Protein AF-A0A7S1VD39-F1 (afdb_monomer)

Organism: NCBI:txid210454

Sequence (260 aa):
DCVFSDNRADDGGALLDEESVNMLIKGSTFEGNEAFGSSVYAWDTENVAICQSEFSGDSDPDLDGCVVYGGDGIQFTARDNTFTSESGRALYLFQYEGMDISDNEFSHLSPNDAEGGAMYLQAGSLSGSWGDNFVLLRNNIFENCDAGKSGGAIYLTKLNPGSENPGPVVSLIADNTFLNTVSGQGEGHALKTSAVFDSLVLRDNTFANDQEDVTSAYVFLDDNLMDDATYQNCGNSFVVGDDEIECTGIFKEYGEECIV

Nearest PDB structures (foldseek):
  6gvp-assembly1_A  TM=4.827E-01  e=4.732E-01  Enterobacteria phage HK620
  4yza-assembly2_B  TM=4.441E-01  e=6.013E-01  Caldicellulosiruptor bescii DSM 6725
  4yzq-assembly2_B  TM=4.434E-01  e=1.121E+00  Caldicellulosiruptor bescii DSM 6725

Secondary structure (DSSP, 8-state):
--EEES-EEEE-SSEEE-SS-EEEEES-EEES-EEETBTEEEES-SEEEEES-EEES-B-TTTT--SEEEESS-EEEEES-EEE-SSS-SEEEEEESEEEEES-EEES---TT-S-SSEEEEE--SSS--TT-EEEEES-EEES-EESSB-SSEEEEESSBTBS----SEEEEES-EEES-EETTSB-SSEEE-S--SEEEEES-EEES----TT--SEEE-GGG-TT-EEEEES------SS-----S-----S-----

pLDDT: mean 78.45, std 19.73, range [25.11, 98.69]

Solvent-accessible surface area (backbone atoms only — not comparable to full-atom values): 12040 Å² total; per-residue (Å²): 100,53,78,42,63,64,28,71,40,75,59,12,18,67,37,69,45,69,73,61,48,72,48,79,48,50,50,28,39,38,34,46,11,34,10,46,24,0,34,32,21,35,30,44,21,50,35,39,37,40,29,51,28,41,39,37,54,23,31,8,91,86,72,45,6,20,29,32,26,38,28,50,52,20,31,41,34,41,34,51,29,40,35,35,19,84,44,5,16,42,36,36,36,36,22,34,39,31,38,45,40,29,49,29,41,37,34,44,10,34,13,72,84,31,52,11,1,31,28,29,40,28,30,34,58,91,81,76,64,78,69,68,22,31,39,38,41,33,48,30,37,36,34,42,10,22,6,35,34,26,3,0,25,29,22,37,32,36,70,58,89,85,54,91,67,76,23,36,45,40,32,41,43,28,48,27,39,37,30,46,12,33,19,62,69,42,41,1,16,37,32,21,36,65,40,34,33,56,26,42,37,43,33,55,41,44,77,44,79,42,69,74,50,101,86,34,24,53,48,32,71,52,80,96,39,60,93,80,41,52,63,46,47,41,76,49,81,62,53,77,69,102,64,94,73,86,56,76,55,71,67,80,86,84,84,82,90,81,83,133

InterPro domains:
  IPR011050 Pectin lyase fold/virulence factor [SSF51126] (1-239)
  IPR012334 Pectin lyase fold [G3DSA:2.160.20.10] (1-248)
  IPR039448 Right handed beta helix domain [PF13229] (1-106)

Structure (mmCIF, N/CA/C/O backbone):
data_AF-A0A7S1VD39-F1
#
_entry.id   AF-A0A7S1VD39-F1
#
loop_
_atom_site.group_PDB
_atom_site.id
_atom_site.type_symbol
_atom_site.label_atom_id
_atom_site.label_alt_id
_atom_site.label_comp_id
_atom_site.label_asym_id
_atom_site.label_entity_id
_atom_site.label_seq_id
_atom_site.pdbx_PDB_ins_code
_atom_site.Cartn_x
_atom_site.Cartn_y
_atom_site.Cartn_z
_atom_site.occupancy
_atom_site.B_iso_or_equiv
_atom_site.auth_seq_id
_atom_site.auth_comp_id
_atom_site.auth_asym_id
_atom_site.auth_atom_id
_atom_site.pdbx_PDB_model_num
ATOM 1 N N . ASP A 1 1 ? -0.850 -14.286 -16.159 1.00 89.44 1 ASP A N 1
ATOM 2 C CA . ASP A 1 1 ? -0.620 -15.650 -15.642 1.00 89.44 1 ASP A CA 1
ATOM 3 C C . ASP A 1 1 ? 0.817 -16.082 -15.895 1.00 89.44 1 ASP A C 1
ATOM 5 O O . ASP A 1 1 ? 1.095 -16.933 -16.737 1.00 89.44 1 ASP A O 1
ATOM 9 N N . CYS A 1 2 ? 1.739 -15.447 -15.173 1.00 95.38 2 CYS A N 1
ATOM 10 C CA . CYS A 1 2 ? 3.156 -15.804 -15.130 1.00 95.38 2 CYS A CA 1
ATOM 11 C C . CYS A 1 2 ? 3.556 -16.068 -13.675 1.00 95.38 2 CYS A C 1
ATOM 13 O O . CYS A 1 2 ? 2.894 -15.580 -12.762 1.00 95.38 2 CYS A O 1
ATOM 15 N N . VAL A 1 3 ? 4.647 -16.806 -13.477 1.00 97.44 3 VAL A N 1
ATOM 16 C CA . VAL A 1 3 ? 5.285 -16.975 -12.166 1.00 97.44 3 VAL A CA 1
ATOM 17 C C . VAL A 1 3 ? 6.662 -16.327 -12.230 1.00 97.44 3 VAL A C 1
ATOM 19 O O . VAL A 1 3 ? 7.448 -16.660 -13.121 1.00 97.44 3 VAL A O 1
ATOM 22 N N . PHE A 1 4 ? 6.934 -15.413 -11.304 1.00 96.81 4 PHE A N 1
ATOM 23 C CA . PHE A 1 4 ? 8.218 -14.747 -11.129 1.00 96.81 4 PHE A CA 1
ATOM 24 C C . PHE A 1 4 ? 8.773 -15.121 -9.759 1.00 96.81 4 PHE A C 1
ATOM 26 O O . PHE A 1 4 ? 8.282 -14.641 -8.741 1.00 96.81 4 PHE A O 1
ATOM 33 N N . SER A 1 5 ? 9.768 -16.005 -9.735 1.00 96.62 5 SER A N 1
ATOM 34 C CA . SER A 1 5 ? 10.298 -16.555 -8.488 1.00 96.62 5 SER A CA 1
ATOM 35 C C . SER A 1 5 ? 11.802 -16.358 -8.350 1.00 96.62 5 SER A C 1
ATOM 37 O O . SER A 1 5 ? 12.531 -16.588 -9.320 1.00 96.62 5 SER A O 1
ATOM 39 N N . ASP A 1 6 ? 12.255 -16.022 -7.141 1.00 95.81 6 ASP A N 1
ATOM 40 C CA . ASP A 1 6 ? 13.667 -15.909 -6.752 1.00 95.81 6 ASP A CA 1
ATOM 41 C C . ASP A 1 6 ? 14.489 -14.955 -7.639 1.00 95.81 6 ASP A C 1
ATOM 43 O O . ASP A 1 6 ? 15.704 -15.133 -7.819 1.00 95.81 6 ASP A O 1
ATOM 47 N N . ASN A 1 7 ? 13.845 -13.954 -8.244 1.00 95.06 7 ASN A N 1
ATOM 48 C CA . ASN A 1 7 ? 14.559 -12.990 -9.068 1.00 95.06 7 ASN A CA 1
ATOM 49 C C . ASN A 1 7 ? 15.295 -11.982 -8.183 1.00 95.06 7 ASN A C 1
ATOM 51 O O . ASN A 1 7 ? 14.818 -11.593 -7.119 1.00 95.06 7 ASN A O 1
ATOM 55 N N . ARG A 1 8 ? 16.481 -11.570 -8.636 1.00 95.06 8 ARG A N 1
ATOM 56 C CA . ARG A 1 8 ? 17.354 -10.633 -7.927 1.00 95.06 8 ARG A CA 1
ATOM 57 C C . ARG A 1 8 ? 17.803 -9.543 -8.880 1.00 95.06 8 ARG A C 1
ATOM 59 O O . ARG A 1 8 ? 18.377 -9.856 -9.926 1.00 95.06 8 ARG A O 1
ATOM 66 N N . ALA A 1 9 ? 17.569 -8.299 -8.502 1.00 92.50 9 ALA A N 1
ATOM 67 C CA . ALA A 1 9 ? 17.972 -7.119 -9.253 1.00 92.50 9 ALA A CA 1
ATOM 68 C C . ALA A 1 9 ? 18.361 -6.000 -8.282 1.00 92.50 9 ALA A C 1
ATOM 70 O O . ALA A 1 9 ? 18.186 -6.146 -7.074 1.00 92.50 9 ALA A O 1
ATOM 71 N N . ASP A 1 10 ? 18.893 -4.904 -8.819 1.00 90.81 10 ASP A N 1
ATOM 72 C CA . ASP A 1 10 ? 19.065 -3.685 -8.028 1.00 90.81 10 ASP A CA 1
ATOM 73 C C . ASP A 1 10 ? 17.684 -3.034 -7.807 1.00 90.81 10 ASP A C 1
ATOM 75 O O . ASP A 1 10 ? 17.299 -2.826 -6.662 1.00 90.81 10 ASP A O 1
ATOM 79 N N . ASP A 1 11 ? 16.885 -2.881 -8.872 1.00 91.25 11 ASP A N 1
ATOM 80 C CA . ASP A 1 11 ? 15.511 -2.356 -8.845 1.00 91.25 11 ASP A CA 1
ATOM 81 C C . ASP A 1 11 ? 14.539 -3.330 -9.527 1.00 91.25 11 ASP A C 1
ATOM 83 O O . ASP A 1 11 ? 14.843 -3.862 -10.599 1.00 91.25 11 ASP A O 1
ATOM 87 N N . GLY A 1 12 ? 13.370 -3.562 -8.918 1.00 89.81 12 GLY A N 1
ATOM 88 C CA . GLY A 1 12 ? 12.282 -4.363 -9.489 1.00 89.81 12 GLY A CA 1
ATOM 89 C C . GLY A 1 12 ? 12.697 -5.796 -9.820 1.00 89.81 12 GLY A C 1
ATOM 90 O O . GLY A 1 12 ? 12.965 -6.134 -10.972 1.00 89.81 12 GLY A O 1
ATOM 91 N N . GLY A 1 13 ? 12.716 -6.672 -8.816 1.00 91.06 13 GLY A N 1
ATOM 92 C CA . GLY A 1 13 ? 13.214 -8.042 -8.936 1.00 91.06 13 GLY A CA 1
ATOM 93 C C . GLY A 1 13 ? 12.540 -8.819 -10.061 1.00 91.06 13 GLY A C 1
ATOM 94 O O . GLY A 1 13 ? 13.226 -9.500 -10.820 1.00 91.06 13 GLY A O 1
ATOM 95 N N . ALA A 1 14 ? 11.223 -8.678 -10.228 1.00 94.62 14 ALA A N 1
ATOM 96 C CA . ALA A 1 14 ? 10.502 -9.285 -11.343 1.00 94.62 14 ALA A CA 1
ATOM 97 C C . ALA A 1 14 ? 10.191 -8.291 -12.469 1.00 94.62 14 ALA A C 1
ATOM 99 O O . ALA A 1 14 ? 10.351 -8.626 -13.647 1.00 94.62 14 ALA A O 1
ATOM 100 N N . LEU A 1 15 ? 9.700 -7.101 -12.120 1.00 94.38 15 LEU A N 1
ATOM 101 C CA . LEU A 1 15 ? 9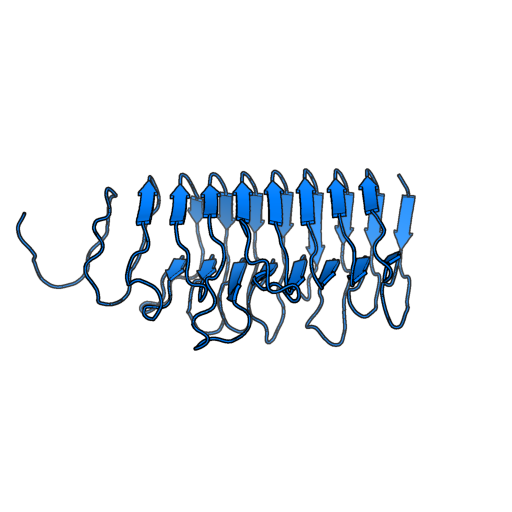.246 -6.089 -13.066 1.00 94.38 15 LEU A CA 1
ATOM 102 C C . LEU A 1 15 ? 9.770 -4.713 -12.660 1.00 94.38 15 LEU A C 1
ATOM 104 O O . LEU A 1 15 ? 9.629 -4.304 -11.510 1.00 94.38 15 LEU A O 1
ATOM 108 N N . LEU A 1 16 ? 10.315 -4.006 -13.646 1.00 93.50 16 LEU A N 1
ATOM 109 C CA . LEU A 1 16 ? 10.809 -2.641 -13.541 1.00 93.50 16 LEU A CA 1
ATOM 110 C C . LEU A 1 16 ? 10.147 -1.787 -14.625 1.00 93.50 16 LEU A C 1
ATOM 112 O O . LEU A 1 16 ? 10.152 -2.168 -15.800 1.00 93.50 16 LEU A O 1
ATOM 116 N N . ASP A 1 17 ? 9.611 -0.643 -14.221 1.00 90.25 17 ASP A N 1
ATOM 117 C CA . ASP A 1 17 ? 9.095 0.407 -15.089 1.00 90.25 17 ASP A CA 1
ATOM 118 C C . ASP A 1 17 ? 9.509 1.786 -14.556 1.00 90.25 17 ASP A C 1
ATOM 120 O O . ASP A 1 17 ? 9.326 2.072 -13.375 1.00 90.25 17 ASP A O 1
ATOM 124 N N . GLU A 1 18 ? 10.106 2.610 -15.419 1.00 85.62 18 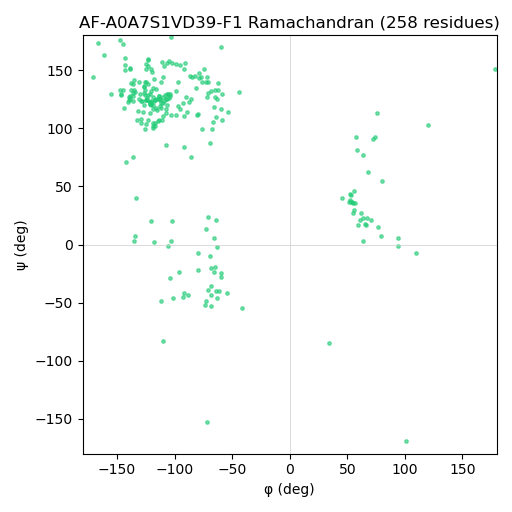GLU A N 1
ATOM 125 C CA . GLU A 1 18 ? 10.714 3.903 -15.059 1.00 85.62 18 GLU A CA 1
ATOM 126 C C . GLU A 1 18 ? 10.357 5.049 -16.029 1.00 85.62 18 GLU A C 1
ATOM 128 O O . GLU A 1 18 ? 10.901 6.141 -15.894 1.00 85.62 18 GLU A O 1
ATOM 133 N N . GLU A 1 19 ? 9.512 4.831 -17.050 1.00 81.50 19 GLU A N 1
ATOM 134 C CA . GLU A 1 19 ? 9.305 5.839 -18.111 1.00 81.50 19 GLU A CA 1
ATOM 135 C C . GLU A 1 19 ? 7.854 5.949 -18.619 1.00 81.50 19 GLU A C 1
ATOM 137 O O . GLU A 1 19 ? 7.551 5.613 -19.767 1.00 81.50 19 GLU A O 1
ATOM 142 N N . SER A 1 20 ? 6.957 6.490 -17.793 1.00 70.50 20 SER A N 1
ATOM 143 C CA . SER A 1 20 ? 5.605 6.967 -18.143 1.00 70.50 20 SER A CA 1
ATOM 144 C C . SER A 1 20 ? 4.795 6.022 -19.036 1.00 70.50 20 SER A C 1
ATOM 146 O O . SER A 1 20 ? 4.097 6.453 -19.961 1.00 70.50 20 SER A O 1
ATOM 148 N N . VAL A 1 21 ? 4.877 4.714 -18.788 1.00 81.00 21 VAL A N 1
ATOM 149 C CA . VAL A 1 21 ? 3.990 3.741 -19.432 1.00 81.00 21 VAL A CA 1
ATOM 150 C C . VAL A 1 21 ? 2.895 3.286 -18.471 1.00 81.00 21 VAL A C 1
ATOM 152 O O . VAL A 1 21 ? 2.757 3.774 -17.354 1.00 81.00 21 VAL A O 1
ATOM 155 N N . ASN A 1 22 ? 2.020 2.417 -18.971 1.00 90.00 22 ASN A N 1
ATOM 156 C CA . ASN A 1 22 ? 0.940 1.835 -18.191 1.00 90.00 22 ASN A CA 1
ATOM 157 C C . ASN A 1 22 ? 1.274 0.373 -17.917 1.00 90.00 22 ASN A C 1
ATOM 159 O O . ASN A 1 22 ? 1.467 -0.399 -18.863 1.00 90.00 22 ASN A O 1
ATOM 163 N N . MET A 1 23 ? 1.269 -0.019 -16.648 1.00 92.81 23 MET A N 1
ATOM 164 C CA . MET A 1 23 ? 1.529 -1.388 -16.229 1.00 92.81 23 MET A CA 1
ATOM 165 C C . MET A 1 23 ? 0.225 -2.090 -15.843 1.00 92.81 23 MET A C 1
ATOM 167 O O . MET A 1 23 ? -0.542 -1.610 -15.012 1.00 92.81 23 MET A O 1
ATOM 171 N N . LEU A 1 24 ? -0.016 -3.265 -16.433 1.00 94.69 24 LEU A N 1
ATOM 172 C CA . LEU A 1 24 ? -1.100 -4.163 -16.035 1.00 94.69 24 LEU A CA 1
ATOM 173 C C . LEU A 1 24 ? -0.527 -5.523 -15.640 1.00 94.69 24 LEU A C 1
ATOM 175 O O . LEU A 1 24 ? -0.055 -6.278 -16.492 1.00 94.69 24 LEU A O 1
ATOM 179 N N . ILE A 1 25 ? -0.651 -5.856 -14.361 1.00 95.25 25 ILE A N 1
ATOM 180 C CA . ILE A 1 25 ? -0.316 -7.163 -13.801 1.00 95.25 25 ILE A CA 1
ATOM 181 C C . ILE A 1 25 ? -1.622 -7.880 -13.476 1.00 95.25 25 ILE A C 1
ATOM 183 O O . ILE A 1 25 ? -2.488 -7.351 -12.778 1.00 95.25 25 ILE A O 1
ATOM 187 N N . LYS A 1 26 ? -1.789 -9.087 -14.020 1.00 97.62 26 LYS A N 1
ATOM 188 C CA . LYS A 1 26 ? -3.001 -9.874 -13.815 1.00 97.62 26 LYS A CA 1
ATOM 189 C C . LYS A 1 26 ? -2.730 -11.368 -13.727 1.00 97.62 26 LYS A C 1
ATOM 191 O O . LYS A 1 26 ? -2.078 -11.921 -14.621 1.00 97.62 26 LYS A O 1
ATOM 196 N N . GLY A 1 27 ? -3.321 -12.015 -12.722 1.00 97.69 27 GLY A N 1
ATOM 197 C CA . GLY A 1 27 ? -3.327 -13.475 -12.628 1.00 97.69 27 GLY A CA 1
ATOM 198 C C . GLY A 1 27 ? -1.943 -14.068 -12.382 1.00 97.69 27 GLY A C 1
ATOM 199 O O . GLY A 1 27 ? -1.696 -15.184 -12.829 1.00 97.69 27 GLY A O 1
ATOM 200 N N . SER A 1 28 ? -1.003 -13.302 -11.824 1.00 98.00 28 SER A N 1
ATOM 201 C CA . SER A 1 28 ? 0.407 -13.694 -11.725 1.00 98.00 28 SER A CA 1
ATOM 202 C C . SER A 1 28 ? 0.817 -13.971 -10.283 1.00 98.00 28 SER A C 1
ATOM 204 O O . SER A 1 28 ? 0.213 -13.449 -9.352 1.00 98.00 28 SER A O 1
ATOM 206 N N . THR A 1 29 ? 1.872 -14.764 -10.120 1.00 97.88 29 THR A N 1
ATOM 207 C CA . THR A 1 29 ? 2.469 -15.080 -8.819 1.00 97.88 29 THR A CA 1
ATOM 208 C C . THR A 1 29 ? 3.889 -14.534 -8.763 1.00 97.88 29 THR A C 1
ATOM 210 O O . THR A 1 29 ? 4.665 -14.732 -9.705 1.00 97.88 29 THR A O 1
ATOM 213 N N . PHE A 1 30 ? 4.224 -13.881 -7.659 1.00 96.88 30 PHE A N 1
ATOM 214 C CA . PHE A 1 30 ? 5.543 -13.358 -7.339 1.00 96.88 30 PHE A CA 1
ATOM 215 C C . PHE A 1 30 ? 6.002 -13.989 -6.024 1.00 96.88 30 PHE A C 1
ATOM 217 O O . PHE A 1 30 ? 5.276 -13.938 -5.033 1.00 96.88 30 PHE A O 1
ATOM 224 N N . GLU A 1 31 ? 7.154 -14.659 -6.030 1.00 96.00 31 GLU A N 1
ATOM 225 C CA . GLU A 1 31 ? 7.631 -15.399 -4.860 1.00 96.00 31 GLU A CA 1
ATOM 226 C C . GLU A 1 31 ? 9.136 -15.226 -4.630 1.00 96.00 31 GLU A C 1
ATOM 228 O O . GLU A 1 31 ? 9.944 -15.539 -5.504 1.00 96.00 31 GLU A O 1
ATOM 233 N N . GLY A 1 32 ? 9.533 -14.786 -3.437 1.00 93.62 32 GLY A N 1
ATOM 234 C CA . GLY A 1 32 ? 10.944 -14.733 -3.041 1.00 93.62 32 GLY A CA 1
ATOM 235 C C . GLY A 1 32 ? 11.811 -13.775 -3.866 1.00 93.62 32 GLY A C 1
ATOM 236 O O . GLY A 1 32 ? 13.023 -13.980 -3.964 1.00 93.62 32 GLY A O 1
ATOM 237 N N . ASN A 1 33 ? 11.222 -12.764 -4.508 1.00 94.00 33 ASN A N 1
ATOM 238 C CA . ASN A 1 33 ? 11.970 -11.768 -5.270 1.00 94.00 33 ASN A CA 1
ATOM 239 C C . ASN A 1 33 ? 12.659 -10.771 -4.326 1.00 94.00 33 ASN A C 1
ATOM 241 O O . ASN A 1 33 ? 12.083 -10.339 -3.327 1.00 94.00 33 ASN A O 1
ATOM 245 N N . GLU A 1 34 ? 13.897 -10.399 -4.651 1.00 92.38 34 GLU A N 1
ATOM 246 C CA . GLU A 1 34 ? 14.755 -9.568 -3.799 1.00 92.38 34 GLU A CA 1
ATOM 247 C C . GLU A 1 34 ? 15.399 -8.440 -4.623 1.00 92.38 34 GLU A C 1
ATOM 249 O O . GLU A 1 34 ? 16.283 -8.693 -5.445 1.00 92.38 34 GLU A O 1
ATOM 254 N N . ALA A 1 35 ? 14.933 -7.205 -4.428 1.00 91.06 35 ALA A N 1
ATOM 255 C CA . ALA A 1 35 ? 15.421 -5.978 -5.074 1.00 91.06 35 ALA A CA 1
ATOM 256 C C . ALA A 1 35 ? 14.860 -4.739 -4.352 1.00 91.06 35 ALA A C 1
ATOM 258 O O . ALA A 1 35 ? 13.966 -4.875 -3.512 1.00 91.06 35 ALA A O 1
ATOM 259 N N . PHE A 1 36 ? 15.301 -3.535 -4.723 1.00 85.88 36 PHE A N 1
ATOM 260 C CA . PHE A 1 36 ? 14.580 -2.311 -4.376 1.00 85.88 36 PHE A CA 1
ATOM 261 C C . PHE A 1 36 ? 13.191 -2.330 -5.036 1.00 85.88 36 PHE A C 1
ATOM 263 O O . PHE A 1 36 ? 13.055 -2.574 -6.238 1.00 85.88 36 PHE A O 1
ATOM 270 N N . GLY A 1 37 ? 12.135 -2.173 -4.237 1.00 81.50 37 GLY A N 1
ATOM 271 C CA . GLY A 1 37 ? 10.756 -2.433 -4.668 1.00 81.50 37 GLY A CA 1
ATOM 272 C C . GLY A 1 37 ? 10.402 -3.906 -4.889 1.00 81.50 37 GLY A C 1
ATOM 273 O O . GLY A 1 37 ? 9.451 -4.193 -5.611 1.00 81.50 37 GLY A O 1
ATOM 274 N N . SER A 1 38 ? 11.177 -4.819 -4.290 1.00 86.44 38 SER A N 1
ATOM 275 C CA . SER A 1 38 ? 11.101 -6.291 -4.335 1.00 86.44 38 SER A CA 1
ATOM 276 C C . SER A 1 38 ? 10.624 -6.885 -5.655 1.00 86.44 38 SER A C 1
ATOM 278 O O . SER A 1 38 ? 11.447 -7.278 -6.473 1.00 86.44 38 SER A O 1
ATOM 280 N N . SER A 1 39 ? 9.313 -6.995 -5.870 1.00 93.25 39 SER A N 1
ATOM 281 C CA . SER A 1 39 ? 8.731 -7.648 -7.042 1.00 93.25 39 SER A CA 1
ATOM 282 C C . SER A 1 39 ? 8.460 -6.670 -8.171 1.00 93.25 39 SER A C 1
ATOM 284 O O . SER A 1 39 ? 8.766 -6.970 -9.327 1.00 93.25 39 SER A O 1
ATOM 286 N N . VAL A 1 40 ? 7.880 -5.516 -7.851 1.00 94.19 40 VAL A N 1
ATOM 287 C CA . VAL A 1 40 ? 7.413 -4.548 -8.841 1.00 94.19 40 VAL A CA 1
ATOM 288 C C . VAL A 1 40 ? 7.905 -3.168 -8.456 1.00 94.19 40 VAL A C 1
ATOM 290 O O . VAL A 1 40 ? 7.468 -2.602 -7.456 1.00 94.19 40 VAL A O 1
ATOM 293 N N . TYR A 1 41 ? 8.762 -2.616 -9.303 1.00 94.12 41 TYR A N 1
ATOM 294 C CA . TYR A 1 41 ? 9.196 -1.234 -9.224 1.00 94.12 41 TYR A CA 1
ATOM 295 C C . TYR A 1 41 ? 8.542 -0.428 -10.344 1.00 94.12 41 TYR A C 1
ATOM 297 O O . TYR A 1 41 ? 8.730 -0.747 -11.519 1.00 94.12 41 TYR A O 1
ATOM 305 N N . ALA A 1 42 ? 7.764 0.589 -9.981 1.00 92.31 42 ALA A N 1
ATOM 306 C CA . ALA A 1 42 ? 7.113 1.504 -10.909 1.00 92.31 42 ALA A CA 1
ATOM 307 C C . ALA A 1 42 ? 7.396 2.956 -10.501 1.00 92.31 42 ALA A C 1
ATOM 309 O O . ALA A 1 42 ? 6.818 3.469 -9.541 1.00 92.31 42 ALA A O 1
ATOM 310 N N . TRP A 1 43 ? 8.287 3.621 -11.227 1.00 89.06 43 TRP A N 1
ATOM 311 C CA . TRP A 1 43 ? 8.652 5.020 -11.017 1.00 89.06 43 TRP A CA 1
ATOM 312 C C . TRP A 1 43 ? 8.290 5.850 -12.244 1.00 89.06 43 TRP A C 1
ATOM 314 O O . TRP A 1 43 ? 8.399 5.359 -13.365 1.00 89.06 43 TRP A O 1
ATOM 324 N N . ASP A 1 44 ? 7.823 7.084 -12.041 1.00 85.25 44 ASP A N 1
ATOM 325 C CA . ASP A 1 44 ? 7.407 7.988 -13.130 1.00 85.25 44 ASP A CA 1
ATOM 326 C C . ASP A 1 44 ? 6.409 7.307 -14.089 1.00 85.25 44 ASP A C 1
ATOM 328 O O . ASP A 1 44 ? 6.468 7.453 -15.307 1.00 85.25 44 ASP A O 1
ATOM 332 N N . THR A 1 45 ? 5.527 6.465 -13.540 1.00 83.06 45 THR A N 1
ATOM 333 C CA . THR A 1 45 ? 4.596 5.602 -14.283 1.00 83.06 45 THR A CA 1
ATOM 334 C C . THR A 1 45 ? 3.182 6.165 -14.170 1.00 83.06 45 THR A C 1
ATOM 336 O O . THR A 1 45 ? 2.705 6.410 -13.064 1.00 83.06 45 THR A O 1
ATOM 339 N N . GLU A 1 46 ? 2.469 6.328 -15.292 1.00 86.88 46 GLU A N 1
ATOM 340 C CA . GLU A 1 46 ? 1.156 6.995 -15.283 1.00 86.88 46 GLU A CA 1
ATOM 341 C C . GLU A 1 46 ? 0.090 6.157 -14.563 1.00 86.88 46 GLU A C 1
ATOM 343 O O . GLU A 1 46 ? -0.603 6.642 -13.669 1.00 86.88 46 GLU A O 1
ATOM 348 N N . ASN A 1 47 ? -0.066 4.888 -14.959 1.00 90.56 47 ASN A N 1
ATOM 349 C CA . ASN A 1 47 ? -1.073 4.000 -14.383 1.00 90.56 47 ASN A CA 1
ATOM 350 C C . ASN A 1 47 ? -0.495 2.616 -14.105 1.00 90.56 47 ASN A C 1
ATOM 352 O O . ASN A 1 47 ? 0.003 1.944 -15.011 1.00 90.56 47 ASN A O 1
ATOM 356 N N . VAL A 1 48 ? -0.673 2.138 -12.877 1.00 93.88 48 VAL A N 1
ATOM 357 C CA . VAL A 1 48 ? -0.344 0.765 -12.488 1.00 93.88 48 VAL A CA 1
ATOM 358 C C . VAL A 1 48 ? -1.597 0.087 -11.970 1.00 93.88 48 VAL A C 1
ATOM 360 O O . VAL A 1 48 ? -2.230 0.546 -11.022 1.00 93.88 48 VAL A O 1
ATOM 363 N N . ALA A 1 49 ? -1.956 -1.028 -12.595 1.00 96.25 49 ALA A N 1
ATOM 364 C CA . ALA A 1 49 ? -3.067 -1.865 -12.181 1.00 96.25 49 ALA A CA 1
ATOM 365 C C . ALA A 1 49 ? -2.573 -3.282 -11.886 1.00 96.25 49 ALA A C 1
ATOM 367 O O . ALA A 1 49 ? -2.052 -3.964 -12.769 1.00 96.25 49 ALA A O 1
ATOM 368 N N . ILE A 1 50 ? -2.788 -3.744 -10.658 1.00 96.94 50 ILE A N 1
ATOM 369 C CA . ILE A 1 50 ? -2.463 -5.097 -10.210 1.00 96.94 50 ILE A CA 1
ATOM 370 C C . ILE A 1 50 ? -3.759 -5.778 -9.797 1.00 96.94 50 ILE A C 1
ATOM 372 O O . ILE A 1 50 ? -4.498 -5.269 -8.951 1.00 96.94 50 ILE A O 1
ATOM 376 N N . CYS A 1 51 ? -4.074 -6.920 -10.401 1.00 97.75 51 CYS A N 1
ATOM 377 C CA . CYS A 1 51 ? -5.266 -7.654 -10.007 1.00 97.75 51 CYS A CA 1
ATOM 378 C C . CYS A 1 51 ? -5.116 -9.166 -10.025 1.00 97.75 51 CYS A C 1
ATOM 380 O O . CYS A 1 51 ? -4.393 -9.718 -10.858 1.00 97.75 51 CYS A O 1
ATOM 382 N N . GLN A 1 52 ? -5.856 -9.845 -9.148 1.00 98.25 52 GLN A N 1
ATOM 383 C CA . GLN A 1 52 ? -5.919 -11.309 -9.125 1.00 98.25 52 GLN A CA 1
ATOM 384 C C . GLN A 1 52 ? -4.524 -11.942 -9.041 1.00 98.25 52 GLN A C 1
ATOM 386 O O . GLN A 1 52 ? -4.248 -12.909 -9.745 1.00 98.25 52 GLN A O 1
ATOM 391 N N . SER A 1 53 ? -3.613 -11.321 -8.295 1.00 98.31 53 SER A N 1
ATOM 392 C CA . SER A 1 53 ? -2.208 -11.720 -8.223 1.00 98.31 53 SER A CA 1
ATOM 393 C C . SER A 1 53 ? -1.798 -12.018 -6.786 1.00 98.31 53 SER A C 1
ATOM 395 O O . SER A 1 53 ? -2.384 -11.502 -5.836 1.00 98.31 53 SER A O 1
ATOM 397 N N . GLU A 1 54 ? -0.789 -12.866 -6.645 1.00 97.94 54 GLU A N 1
ATOM 398 C CA . GLU A 1 54 ? -0.274 -13.330 -5.359 1.00 97.94 54 GLU A CA 1
ATOM 399 C C . GLU A 1 54 ? 1.187 -12.914 -5.216 1.00 97.94 54 GLU A C 1
ATOM 401 O O . GLU A 1 54 ? 1.975 -13.080 -6.150 1.00 97.94 54 GLU A O 1
ATOM 406 N N . PHE A 1 55 ? 1.539 -12.393 -4.046 1.00 96.81 55 PHE A N 1
ATOM 407 C CA . PHE A 1 55 ? 2.894 -11.987 -3.701 1.00 96.81 55 PHE A CA 1
ATOM 408 C C . PHE A 1 55 ? 3.290 -12.618 -2.372 1.00 96.81 55 PHE A C 1
ATOM 410 O O . PHE A 1 55 ? 2.592 -12.426 -1.372 1.00 96.81 55 PHE A O 1
ATOM 417 N N . SER A 1 56 ? 4.389 -13.372 -2.354 1.00 95.38 56 SER A N 1
ATOM 418 C CA . SER A 1 56 ? 4.794 -14.139 -1.177 1.00 95.38 56 SER A CA 1
ATOM 419 C C . SER A 1 56 ? 6.299 -14.134 -0.922 1.00 95.38 56 SER A C 1
ATOM 421 O O . SER A 1 56 ? 7.075 -14.604 -1.749 1.00 95.38 56 SER A O 1
ATOM 423 N N . GLY A 1 57 ? 6.720 -13.679 0.259 1.00 89.88 57 GLY A N 1
ATOM 424 C CA . GLY A 1 57 ? 8.127 -13.737 0.683 1.00 89.88 57 GLY A CA 1
ATOM 425 C C . GLY A 1 57 ? 9.077 -12.853 -0.131 1.00 89.88 57 GLY A C 1
ATOM 426 O O . GLY A 1 57 ? 10.286 -13.067 -0.092 1.00 89.88 57 GLY A O 1
ATOM 427 N N . ASP A 1 58 ? 8.536 -11.890 -0.874 1.00 87.12 58 ASP A N 1
ATOM 428 C CA . ASP A 1 58 ? 9.322 -10.874 -1.564 1.00 87.12 58 ASP A CA 1
ATOM 429 C C . ASP A 1 58 ? 9.885 -9.875 -0.537 1.00 87.12 58 ASP A C 1
ATOM 431 O O . ASP A 1 58 ? 9.201 -9.514 0.429 1.00 87.12 58 ASP A O 1
ATOM 435 N N . SER A 1 59 ? 11.135 -9.446 -0.720 1.00 83.44 59 SER A N 1
ATOM 436 C CA . SER A 1 59 ? 11.820 -8.588 0.249 1.00 83.44 59 SER A CA 1
ATOM 437 C C . SER A 1 59 ? 12.797 -7.597 -0.383 1.00 83.44 59 SER A C 1
ATOM 439 O O . SER A 1 59 ? 13.719 -7.971 -1.100 1.00 83.44 59 SER A O 1
ATOM 441 N N . ASP A 1 60 ? 12.647 -6.339 -0.003 1.00 81.56 60 ASP A N 1
ATOM 442 C CA . ASP A 1 60 ? 13.553 -5.227 -0.246 1.00 81.56 60 ASP A CA 1
ATOM 443 C C . ASP A 1 60 ? 14.477 -5.046 0.972 1.00 81.56 60 ASP A C 1
ATOM 445 O O . ASP A 1 60 ? 13.986 -4.749 2.070 1.00 81.56 60 ASP A O 1
ATOM 449 N N . PRO A 1 61 ? 15.799 -5.227 0.823 1.00 76.81 61 PRO A N 1
ATOM 450 C CA . PRO A 1 61 ? 16.736 -5.105 1.934 1.00 76.81 61 PRO A CA 1
ATOM 451 C C . PRO A 1 61 ? 16.895 -3.668 2.461 1.00 76.81 61 PRO A C 1
ATOM 453 O O . PRO A 1 61 ? 17.342 -3.504 3.597 1.00 76.81 61 PRO A O 1
ATOM 456 N N . ASP A 1 62 ? 16.536 -2.648 1.676 1.00 77.19 62 ASP A N 1
ATOM 457 C CA . ASP A 1 62 ? 16.794 -1.236 1.975 1.00 77.19 62 ASP A CA 1
ATOM 458 C C . ASP A 1 62 ? 15.548 -0.482 2.465 1.00 77.19 62 ASP A C 1
ATOM 460 O O . ASP A 1 62 ? 15.670 0.463 3.247 1.00 77.19 62 ASP A O 1
ATOM 464 N N . LEU A 1 63 ? 14.344 -0.894 2.054 1.00 69.25 63 LEU A N 1
ATOM 465 C CA . LEU A 1 63 ? 13.085 -0.252 2.461 1.00 69.25 63 LEU A CA 1
ATOM 466 C C . LEU A 1 63 ? 12.317 -1.001 3.546 1.00 69.25 63 LEU A C 1
ATOM 468 O O . LEU A 1 63 ? 11.116 -0.787 3.668 1.00 69.25 63 LEU A O 1
ATOM 472 N N . ASP A 1 64 ? 12.940 -1.877 4.328 1.00 71.69 64 ASP A N 1
ATOM 473 C CA . ASP A 1 64 ? 12.209 -2.804 5.204 1.00 71.69 64 ASP A CA 1
ATOM 474 C C . ASP A 1 64 ? 11.143 -3.593 4.415 1.00 71.69 64 ASP A C 1
ATOM 476 O O . ASP A 1 64 ? 10.008 -3.716 4.857 1.00 71.69 64 ASP A O 1
ATOM 480 N N . GLY A 1 65 ? 11.473 -4.087 3.219 1.00 65.56 65 GLY A N 1
ATOM 481 C CA . GLY A 1 65 ? 10.712 -5.138 2.548 1.00 65.56 65 GLY A CA 1
ATOM 482 C C . GLY A 1 65 ? 9.426 -4.748 1.811 1.00 65.56 65 GLY A C 1
ATOM 483 O O . GLY A 1 65 ? 8.401 -5.342 2.104 1.00 65.56 65 GLY A O 1
ATOM 484 N N . CYS A 1 66 ? 9.420 -3.796 0.865 1.00 82.75 66 CYS A N 1
ATOM 485 C CA . CYS A 1 66 ? 8.196 -3.488 0.102 1.00 82.75 66 CYS A CA 1
ATOM 486 C C . CYS A 1 66 ? 7.991 -4.378 -1.138 1.00 82.75 66 CYS A C 1
ATOM 488 O O . CYS A 1 66 ? 8.863 -4.426 -1.998 1.00 82.75 66 CYS A O 1
ATOM 490 N N . VAL A 1 67 ? 6.846 -5.056 -1.262 1.00 87.88 67 VAL A N 1
ATOM 491 C CA . VAL A 1 67 ? 6.542 -5.938 -2.411 1.00 87.88 67 VAL A CA 1
ATOM 492 C C . VAL A 1 67 ? 6.364 -5.147 -3.713 1.00 87.88 67 VAL A C 1
ATOM 494 O O . VAL A 1 67 ? 6.854 -5.557 -4.767 1.00 87.88 67 VAL A O 1
ATOM 497 N N . VAL A 1 68 ? 5.641 -4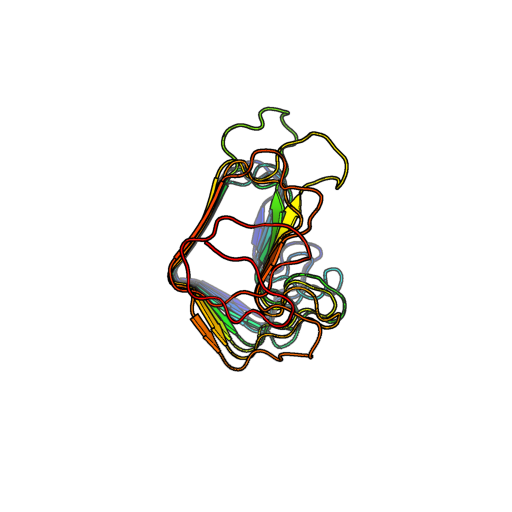.030 -3.632 1.00 92.25 68 VAL A N 1
ATOM 498 C CA . VAL A 1 68 ? 5.392 -3.106 -4.738 1.00 92.25 68 VAL A CA 1
ATOM 499 C C . VAL A 1 68 ? 5.832 -1.712 -4.318 1.00 92.25 68 VAL A C 1
ATOM 501 O O . VAL A 1 68 ? 5.341 -1.168 -3.321 1.00 92.25 68 VAL A O 1
ATOM 504 N N . TYR A 1 69 ? 6.719 -1.128 -5.113 1.00 92.56 69 TYR A N 1
ATOM 505 C CA . TYR A 1 69 ? 7.158 0.250 -4.980 1.00 92.56 69 TYR A CA 1
ATOM 506 C C . TYR A 1 69 ? 6.596 1.091 -6.120 1.00 92.56 69 TYR A C 1
ATOM 508 O O . TYR A 1 69 ? 6.794 0.774 -7.292 1.00 92.56 69 TYR A O 1
ATOM 516 N N . GLY A 1 70 ? 5.882 2.154 -5.761 1.00 89.56 70 GLY A N 1
ATOM 517 C CA . GLY A 1 70 ? 5.285 3.101 -6.694 1.00 89.56 70 GLY A CA 1
ATOM 518 C C . GLY A 1 70 ? 5.722 4.523 -6.373 1.00 89.56 70 GLY A C 1
ATOM 519 O O . GLY A 1 70 ? 5.644 4.936 -5.214 1.00 89.56 70 GLY A O 1
ATOM 520 N N . GLY A 1 71 ? 6.145 5.277 -7.383 1.00 84.88 71 GLY A N 1
ATOM 521 C CA . GLY A 1 71 ? 6.615 6.648 -7.218 1.00 84.88 71 GLY A CA 1
ATOM 522 C C . GLY A 1 71 ? 6.236 7.582 -8.362 1.00 84.88 71 GLY A C 1
ATOM 523 O O . GLY A 1 71 ? 6.070 7.137 -9.492 1.00 84.88 71 GLY A O 1
ATOM 524 N N . ASP A 1 72 ? 6.162 8.873 -8.037 1.00 83.81 72 ASP A N 1
ATOM 525 C CA . ASP A 1 72 ? 6.030 10.019 -8.949 1.00 83.81 72 ASP A CA 1
ATOM 526 C C . ASP A 1 72 ? 4.804 9.989 -9.880 1.00 83.81 72 ASP A C 1
ATOM 528 O O . ASP A 1 72 ? 4.829 9.447 -10.980 1.00 83.81 72 ASP A O 1
ATOM 532 N N . GLY A 1 73 ? 3.703 10.599 -9.432 1.00 78.69 73 GLY A N 1
ATOM 533 C CA . GLY A 1 73 ? 2.543 10.877 -10.282 1.00 78.69 73 GLY A CA 1
ATOM 534 C C . GLY A 1 73 ? 1.613 9.684 -10.526 1.00 78.69 73 GLY A C 1
ATOM 535 O O . GLY A 1 73 ? 0.683 9.773 -11.323 1.00 78.69 73 GLY A O 1
ATOM 536 N N . ILE A 1 74 ? 1.845 8.561 -9.848 1.00 86.19 74 ILE A N 1
ATOM 537 C CA . ILE A 1 74 ? 1.176 7.293 -10.146 1.00 86.19 74 ILE A CA 1
ATOM 538 C C . ILE A 1 74 ? -0.324 7.301 -9.809 1.00 86.19 74 ILE A C 1
ATOM 540 O O . ILE A 1 74 ? -0.737 7.638 -8.693 1.00 86.19 74 ILE A O 1
ATOM 544 N N . GLN A 1 75 ? -1.142 6.827 -10.755 1.00 89.50 75 GLN A N 1
ATOM 545 C CA . GLN A 1 75 ? -2.482 6.309 -10.477 1.00 89.50 75 GLN A CA 1
ATOM 546 C C . GLN A 1 75 ? -2.404 4.801 -10.233 1.00 89.50 75 GLN A C 1
ATOM 548 O O . GLN A 1 75 ? -2.142 4.013 -11.146 1.00 89.50 75 GLN A O 1
ATOM 553 N N . PHE A 1 76 ? -2.630 4.384 -8.989 1.00 93.06 76 PHE A N 1
ATOM 554 C CA . PHE A 1 76 ? -2.449 2.999 -8.566 1.00 93.06 76 PHE A CA 1
ATOM 555 C C . PHE A 1 76 ? -3.786 2.303 -8.301 1.00 93.06 76 PHE A C 1
ATOM 557 O O . PHE A 1 76 ? -4.632 2.782 -7.546 1.00 93.06 76 PHE A O 1
ATOM 564 N N . THR A 1 77 ? -3.980 1.133 -8.900 1.00 96.25 77 THR A N 1
ATOM 565 C CA . THR A 1 77 ? -5.125 0.259 -8.636 1.00 96.25 77 THR A CA 1
ATOM 566 C C . THR A 1 77 ? -4.643 -1.118 -8.206 1.00 96.25 77 THR A C 1
ATOM 568 O O . THR A 1 77 ? -3.914 -1.773 -8.947 1.00 96.25 77 THR A O 1
ATOM 571 N N . ALA A 1 78 ? -5.118 -1.601 -7.059 1.00 97.50 78 ALA A N 1
ATOM 572 C CA . ALA A 1 78 ? -4.915 -2.981 -6.626 1.00 97.50 78 ALA A CA 1
ATOM 573 C C . ALA A 1 78 ? -6.256 -3.630 -6.281 1.00 97.50 78 ALA A C 1
ATOM 575 O O . ALA A 1 78 ? -6.961 -3.141 -5.396 1.00 97.50 78 ALA A O 1
ATOM 576 N N . ARG A 1 79 ? -6.615 -4.720 -6.974 1.00 98.25 79 ARG A N 1
ATOM 577 C CA . ARG A 1 79 ? -7.834 -5.484 -6.677 1.00 98.25 79 ARG A CA 1
ATOM 578 C C . ARG A 1 79 ? -7.689 -6.990 -6.654 1.00 98.25 79 ARG A C 1
ATOM 580 O O . ARG A 1 79 ? -7.064 -7.549 -7.547 1.00 98.25 79 ARG A O 1
ATOM 587 N N . ASP A 1 80 ? -8.375 -7.648 -5.728 1.00 98.38 80 ASP A N 1
ATOM 588 C CA . ASP A 1 80 ? -8.412 -9.113 -5.646 1.00 98.38 80 ASP A CA 1
ATOM 589 C C . ASP A 1 80 ? -7.006 -9.735 -5.525 1.00 98.38 80 ASP A C 1
ATOM 591 O O . ASP A 1 80 ? -6.736 -10.764 -6.141 1.00 98.38 80 ASP A O 1
ATOM 595 N N . ASN A 1 81 ? -6.071 -9.089 -4.821 1.00 98.50 81 ASN A N 1
ATOM 596 C CA . ASN A 1 81 ? -4.711 -9.610 -4.641 1.00 98.50 81 ASN A CA 1
ATOM 597 C C . ASN A 1 81 ? -4.493 -10.168 -3.234 1.00 98.50 81 ASN A C 1
ATOM 599 O O . ASN A 1 81 ? -5.152 -9.747 -2.283 1.00 98.50 81 ASN A O 1
ATOM 603 N N . THR A 1 82 ? -3.497 -11.042 -3.106 1.00 98.38 82 THR A N 1
ATOM 604 C CA . THR A 1 82 ? -2.998 -11.531 -1.817 1.00 98.38 82 THR A CA 1
ATOM 605 C C . THR A 1 82 ? -1.534 -11.142 -1.655 1.00 98.38 82 THR A C 1
ATOM 607 O O . THR A 1 82 ? -0.710 -11.440 -2.519 1.00 98.38 82 THR A O 1
ATOM 610 N N . PHE A 1 83 ? -1.212 -10.492 -0.539 1.00 97.38 83 PHE A N 1
ATOM 611 C CA . PHE A 1 83 ? 0.141 -10.100 -0.164 1.00 97.38 83 PHE A CA 1
ATOM 612 C C . PHE A 1 83 ? 0.516 -10.745 1.166 1.00 97.38 83 PHE A C 1
ATOM 614 O O . PHE A 1 83 ? -0.120 -10.475 2.187 1.00 97.38 83 PHE A O 1
ATOM 621 N N . THR A 1 84 ? 1.577 -11.548 1.167 1.00 94.81 84 THR A N 1
ATOM 622 C CA . THR A 1 84 ? 2.075 -12.218 2.370 1.00 94.81 84 THR A CA 1
ATOM 623 C C . THR A 1 84 ? 3.592 -12.119 2.450 1.00 94.81 84 THR A C 1
ATOM 625 O O . THR A 1 84 ? 4.302 -12.561 1.554 1.00 94.81 84 THR A O 1
ATOM 628 N N . SER A 1 85 ? 4.141 -11.576 3.530 1.00 87.19 85 SER A N 1
ATOM 629 C CA . SER A 1 85 ? 5.595 -11.588 3.732 1.00 87.19 85 SER A CA 1
ATOM 630 C C . SER A 1 85 ? 5.927 -11.486 5.205 1.00 87.19 85 SER A C 1
ATOM 632 O O . SER A 1 85 ? 5.458 -10.567 5.849 1.00 87.19 85 SER A O 1
ATOM 634 N N . GLU A 1 86 ? 6.781 -12.376 5.713 1.00 79.50 86 GLU A N 1
ATOM 635 C CA . GLU A 1 86 ? 7.243 -12.382 7.115 1.00 79.50 86 GLU A CA 1
ATOM 636 C C . GLU A 1 86 ? 8.158 -11.191 7.452 1.00 79.50 86 GLU A C 1
ATOM 638 O O . GLU A 1 86 ? 8.532 -10.980 8.607 1.00 79.50 86 GLU A O 1
ATOM 643 N N . SER A 1 87 ? 8.576 -10.432 6.440 1.00 78.69 87 SER A N 1
ATOM 644 C CA . SER A 1 87 ? 9.387 -9.238 6.613 1.00 78.69 87 SER A CA 1
ATOM 645 C C . SER A 1 87 ? 8.983 -8.191 5.592 1.00 78.69 87 SER A C 1
ATOM 647 O O . SER A 1 87 ? 9.165 -8.378 4.390 1.00 78.69 87 SER A O 1
ATOM 649 N N . GLY A 1 88 ? 8.492 -7.070 6.104 1.00 85.94 88 GLY A N 1
ATOM 650 C CA . GLY A 1 88 ? 8.217 -5.881 5.324 1.00 85.94 88 GLY A CA 1
ATOM 651 C C . GLY A 1 88 ? 6.770 -5.643 4.942 1.00 85.94 88 GLY A C 1
ATOM 652 O O . GLY A 1 88 ? 5.871 -6.253 5.509 1.00 85.94 88 GLY A O 1
ATOM 653 N N . ARG A 1 89 ? 6.560 -4.680 4.042 1.00 92.50 89 ARG A N 1
ATOM 654 C CA . ARG A 1 89 ? 5.249 -4.152 3.657 1.00 92.50 89 ARG A CA 1
ATOM 655 C C . ARG A 1 89 ? 4.812 -4.614 2.273 1.00 92.50 89 ARG A C 1
ATOM 657 O O . ARG A 1 89 ? 5.623 -4.894 1.403 1.00 92.50 89 ARG A O 1
ATOM 664 N N . ALA A 1 90 ? 3.514 -4.629 2.010 1.00 95.00 90 ALA A N 1
ATOM 665 C CA . ALA A 1 90 ? 3.029 -4.914 0.664 1.00 95.00 90 ALA A CA 1
ATOM 666 C C . ALA A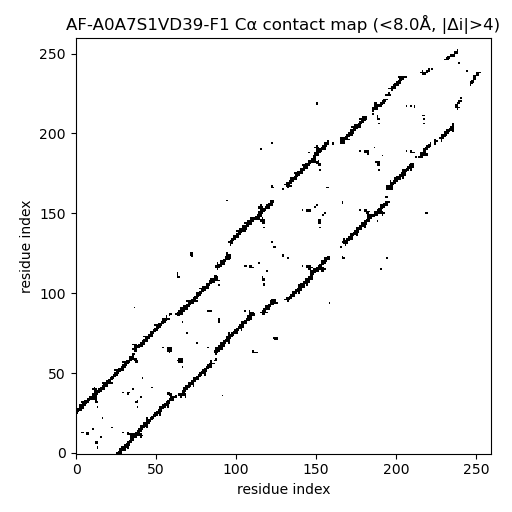 1 90 ? 3.284 -3.726 -0.265 1.00 95.00 90 ALA A C 1
ATOM 668 O O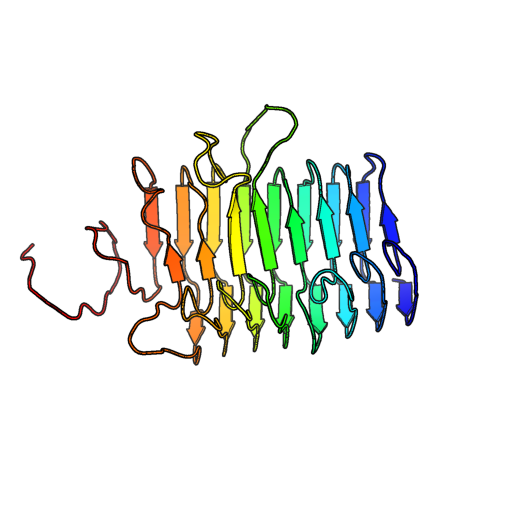 . ALA A 1 90 ? 3.881 -3.878 -1.326 1.00 95.00 90 ALA A O 1
ATOM 669 N N . LEU A 1 91 ? 2.851 -2.533 0.139 1.00 94.88 91 LEU A N 1
ATOM 670 C CA . LEU A 1 91 ? 2.842 -1.367 -0.739 1.00 94.88 91 LEU A CA 1
ATOM 671 C C . LEU A 1 91 ? 3.646 -0.220 -0.127 1.00 94.88 91 LEU A C 1
ATOM 673 O O . LEU A 1 91 ? 3.405 0.187 1.012 1.00 94.88 91 LEU A O 1
ATOM 677 N N . TYR A 1 92 ? 4.570 0.332 -0.908 1.00 93.88 92 TYR A N 1
ATOM 678 C CA . TYR A 1 92 ? 5.181 1.630 -0.648 1.00 93.88 92 TYR A CA 1
ATOM 679 C C . TYR A 1 92 ? 4.865 2.555 -1.819 1.00 93.88 92 TYR A C 1
ATOM 681 O O . TYR A 1 92 ? 5.459 2.434 -2.888 1.00 93.88 92 TYR A O 1
ATOM 689 N N . LEU A 1 93 ? 3.901 3.455 -1.628 1.00 91.38 93 LEU A N 1
ATOM 690 C CA . LEU A 1 93 ? 3.429 4.361 -2.671 1.00 91.38 93 LEU A CA 1
ATOM 691 C C . LEU A 1 93 ? 3.732 5.801 -2.270 1.00 91.38 93 LEU A C 1
ATOM 693 O O . LEU A 1 93 ? 3.239 6.306 -1.258 1.00 91.38 93 LEU A O 1
ATOM 697 N N . PHE A 1 94 ? 4.554 6.459 -3.075 1.00 86.69 94 PHE A N 1
ATOM 698 C CA . PHE A 1 94 ? 5.079 7.791 -2.833 1.00 86.69 94 PHE A CA 1
ATOM 699 C C . PHE A 1 94 ? 4.663 8.738 -3.957 1.00 86.69 94 PHE A C 1
ATOM 701 O O . PHE A 1 94 ? 4.821 8.428 -5.129 1.00 86.69 94 PHE A O 1
ATOM 708 N N . GLN A 1 95 ? 4.150 9.915 -3.597 1.00 83.38 95 GLN A N 1
ATOM 709 C CA . GLN A 1 95 ? 3.708 10.937 -4.553 1.00 83.38 95 GLN A CA 1
ATOM 710 C C . GLN A 1 95 ? 2.664 10.423 -5.558 1.00 83.38 95 GLN A C 1
ATOM 712 O O . GLN A 1 95 ? 2.770 10.661 -6.757 1.00 83.38 95 GLN A O 1
ATOM 717 N N . TYR A 1 96 ? 1.657 9.700 -5.066 1.00 83.50 96 TYR A N 1
ATOM 718 C CA . TYR A 1 96 ? 0.542 9.252 -5.901 1.00 83.50 96 TYR A CA 1
ATOM 719 C C . TYR A 1 96 ? -0.421 10.398 -6.244 1.00 83.50 96 TYR A C 1
ATOM 721 O O . TYR A 1 96 ? -0.631 11.311 -5.437 1.00 83.50 96 TYR A O 1
ATOM 729 N N . GLU A 1 97 ? -1.075 10.278 -7.402 1.00 82.00 97 GLU A N 1
ATOM 730 C CA . GLU A 1 97 ? -2.191 11.141 -7.819 1.00 82.00 97 GLU A CA 1
ATOM 731 C C . GLU A 1 97 ? -3.560 10.517 -7.518 1.00 82.00 97 GLU A C 1
ATOM 733 O O . GLU A 1 97 ? -4.557 11.213 -7.356 1.00 82.00 97 GLU A O 1
ATOM 738 N N . GLY A 1 98 ? -3.645 9.194 -7.394 1.00 85.94 98 GLY A N 1
ATOM 739 C CA . GLY A 1 98 ? -4.902 8.538 -7.044 1.00 85.94 98 GLY A CA 1
ATOM 740 C C . GLY A 1 98 ? -4.724 7.062 -6.749 1.00 85.94 98 GLY A C 1
ATOM 741 O O . GLY A 1 98 ? -3.911 6.387 -7.379 1.00 85.94 98 GLY A O 1
ATOM 742 N N . MET A 1 99 ? -5.489 6.554 -5.785 1.00 90.81 99 MET A N 1
ATOM 743 C CA . MET A 1 99 ? -5.423 5.152 -5.384 1.00 90.81 99 MET A CA 1
ATOM 744 C C . MET A 1 99 ? -6.805 4.527 -5.230 1.00 90.81 99 MET A C 1
ATOM 746 O O . MET A 1 99 ? -7.663 5.056 -4.521 1.00 90.81 99 MET A O 1
ATOM 750 N N . ASP A 1 100 ? -6.991 3.358 -5.841 1.00 94.31 100 ASP A N 1
ATOM 751 C CA . ASP A 1 100 ? -8.130 2.469 -5.596 1.00 94.31 100 ASP A CA 1
ATOM 752 C C . ASP A 1 100 ? -7.623 1.072 -5.232 1.00 94.31 100 ASP A C 1
ATOM 754 O O . ASP A 1 100 ? -7.230 0.277 -6.088 1.00 94.31 100 ASP A O 1
ATOM 758 N N . ILE A 1 101 ? -7.614 0.789 -3.933 1.00 96.75 101 ILE A N 1
ATOM 759 C CA . ILE A 1 101 ? -7.153 -0.473 -3.365 1.00 96.75 101 ILE A CA 1
ATOM 760 C C . ILE A 1 101 ? -8.370 -1.139 -2.738 1.00 96.75 101 ILE A C 1
ATOM 762 O O . ILE A 1 101 ? -8.897 -0.691 -1.712 1.00 96.75 101 ILE A O 1
ATOM 766 N N . SER A 1 102 ? -8.863 -2.184 -3.391 1.00 97.81 102 SER A N 1
ATOM 767 C CA . SER A 1 102 ? -10.073 -2.873 -2.959 1.00 97.81 102 SER A CA 1
ATOM 768 C C . SER A 1 102 ? -9.995 -4.383 -3.056 1.00 97.81 102 SER A C 1
ATOM 770 O O . SER A 1 102 ? -9.307 -4.903 -3.917 1.00 97.81 102 SER A O 1
ATOM 772 N N . ASP A 1 103 ? -10.720 -5.093 -2.197 1.00 98.44 103 ASP A N 1
ATOM 773 C CA . ASP A 1 103 ? -10.853 -6.552 -2.290 1.00 98.44 103 ASP A CA 1
ATOM 774 C C . ASP A 1 103 ? -9.513 -7.312 -2.144 1.00 98.44 103 ASP A C 1
ATOM 776 O O . ASP A 1 103 ? -9.357 -8.397 -2.694 1.00 98.44 103 ASP A O 1
ATOM 780 N N . ASN A 1 104 ? -8.520 -6.753 -1.441 1.00 98.69 104 ASN A N 1
ATOM 781 C CA . ASN A 1 104 ? -7.220 -7.406 -1.238 1.00 98.69 104 ASN A CA 1
ATOM 782 C C . ASN A 1 104 ? -7.089 -8.023 0.161 1.00 98.69 104 ASN A C 1
ATOM 784 O O . ASN A 1 104 ? -7.700 -7.565 1.130 1.00 98.69 104 ASN A O 1
ATOM 788 N N . GLU A 1 105 ? -6.217 -9.019 0.266 1.00 98.56 105 GLU A N 1
ATOM 789 C CA . GLU A 1 105 ? -5.788 -9.632 1.519 1.00 98.56 105 GLU A CA 1
ATOM 790 C C . GLU A 1 105 ? -4.310 -9.322 1.775 1.00 98.56 105 GLU A C 1
ATOM 792 O O . GLU A 1 105 ? -3.447 -9.589 0.940 1.00 98.56 105 GLU A O 1
ATOM 797 N N . PHE A 1 106 ? -4.027 -8.756 2.941 1.00 98.06 106 PHE A N 1
ATOM 798 C CA . PHE A 1 106 ? -2.695 -8.431 3.429 1.00 98.06 106 PHE A CA 1
ATOM 799 C C . PHE A 1 106 ? -2.458 -9.218 4.710 1.00 98.06 106 PHE A C 1
ATOM 801 O O . PHE A 1 106 ? -3.211 -9.053 5.674 1.00 98.06 106 PHE A O 1
ATOM 808 N N . SER A 1 107 ? -1.436 -10.073 4.734 1.00 96.88 107 SER A N 1
ATOM 809 C CA . SER A 1 107 ? -1.188 -10.933 5.886 1.00 96.88 107 SER A CA 1
ATOM 810 C C . SER A 1 107 ? 0.285 -11.051 6.272 1.00 96.88 107 SER A C 1
ATOM 812 O O . SER A 1 107 ? 1.166 -11.175 5.423 1.00 96.88 107 SER A O 1
ATOM 814 N N . HIS A 1 108 ? 0.544 -11.036 7.583 1.00 95.00 108 HIS A N 1
ATOM 815 C CA . HIS A 1 108 ? 1.863 -11.263 8.195 1.00 95.00 108 HIS A CA 1
ATOM 816 C C . HIS A 1 108 ? 2.950 -10.218 7.891 1.00 95.00 108 HIS A C 1
ATOM 818 O O . HIS A 1 108 ? 4.122 -10.483 8.127 1.00 95.00 108 HIS A O 1
ATOM 824 N N . LEU A 1 109 ? 2.570 -9.027 7.427 1.00 94.12 109 LEU A N 1
ATOM 825 C CA . LEU A 1 109 ? 3.484 -7.969 6.991 1.00 94.12 109 LEU A CA 1
ATOM 826 C C . LEU A 1 109 ? 4.043 -7.181 8.181 1.00 94.12 109 LEU A C 1
ATOM 828 O O . LEU A 1 109 ? 3.303 -6.449 8.832 1.00 94.12 109 LEU A O 1
ATOM 832 N N . SER A 1 110 ? 5.341 -7.324 8.462 1.00 92.00 110 SER A N 1
ATOM 833 C CA . SER A 1 110 ? 5.975 -6.740 9.654 1.00 92.00 110 SER A CA 1
ATOM 834 C C . SER A 1 110 ? 7.333 -6.074 9.362 1.00 92.00 110 SER A C 1
ATOM 836 O O . SER A 1 110 ? 8.382 -6.648 9.677 1.00 92.00 110 SER A O 1
ATOM 838 N N . PRO A 1 111 ? 7.383 -4.873 8.751 1.00 90.06 111 PRO A N 1
ATOM 839 C CA . PRO A 1 111 ? 8.612 -4.088 8.646 1.00 90.06 111 PRO A CA 1
ATOM 840 C C . PRO A 1 111 ? 9.152 -3.679 10.028 1.00 90.06 111 PRO A C 1
ATOM 842 O O . PRO A 1 111 ? 8.428 -3.158 10.877 1.00 90.06 111 PRO A O 1
ATOM 845 N N . ASN A 1 112 ? 10.458 -3.862 10.240 1.00 84.75 112 ASN A N 1
ATOM 846 C CA . ASN A 1 112 ? 11.083 -3.716 11.560 1.00 84.75 112 ASN A CA 1
ATOM 847 C C . ASN A 1 112 ? 11.168 -2.273 12.075 1.00 84.75 112 ASN A C 1
ATOM 849 O O . ASN A 1 112 ? 11.010 -2.061 13.275 1.00 84.75 112 ASN A O 1
ATOM 853 N N . ASP A 1 113 ? 11.459 -1.292 11.216 1.00 86.44 113 ASP A N 1
ATOM 854 C CA . ASP A 1 113 ? 11.628 0.112 11.620 1.00 86.44 113 ASP A CA 1
ATOM 855 C C . ASP A 1 113 ? 10.873 1.074 10.691 1.00 86.44 113 ASP A C 1
ATOM 857 O O . ASP A 1 113 ? 11.348 2.166 10.375 1.00 86.44 113 ASP A O 1
ATOM 861 N N . ALA A 1 114 ? 9.663 0.695 10.276 1.00 90.44 114 ALA A N 1
ATOM 862 C CA . ALA A 1 114 ? 8.851 1.509 9.379 1.00 90.44 114 ALA A CA 1
ATOM 863 C C . ALA A 1 114 ? 7.472 1.853 9.930 1.00 90.44 114 ALA A C 1
ATOM 865 O O . ALA A 1 114 ? 6.934 1.177 10.810 1.00 90.44 114 ALA A O 1
ATOM 866 N N . GLU A 1 115 ? 6.885 2.901 9.360 1.00 92.56 115 GLU A N 1
ATOM 867 C CA . GLU A 1 115 ? 5.457 3.166 9.429 1.00 92.56 115 GLU A CA 1
ATOM 868 C C . GLU A 1 115 ? 4.696 2.355 8.369 1.00 92.56 115 GLU A C 1
ATOM 870 O O . GLU A 1 115 ? 5.190 2.168 7.254 1.00 92.56 115 GLU A O 1
ATOM 875 N N . GLY A 1 116 ? 3.479 1.914 8.695 1.00 92.50 116 GLY A N 1
ATOM 876 C CA . GLY A 1 116 ? 2.638 1.165 7.763 1.00 92.50 116 GLY A CA 1
ATOM 877 C C . GLY A 1 116 ? 3.125 -0.265 7.560 1.00 92.50 116 GLY A C 1
ATOM 878 O O . GLY A 1 116 ? 3.943 -0.522 6.676 1.00 92.50 116 GLY A O 1
ATOM 879 N N . GLY A 1 117 ? 2.601 -1.203 8.349 1.00 93.44 117 GLY A N 1
ATOM 880 C CA . GLY A 1 117 ? 2.989 -2.610 8.274 1.00 93.44 117 GLY A CA 1
ATOM 881 C C . GLY A 1 117 ? 2.646 -3.229 6.928 1.00 93.44 117 GLY A C 1
ATOM 882 O O . GLY A 1 117 ? 3.502 -3.823 6.290 1.00 93.44 117 GLY A O 1
ATOM 883 N N . ALA A 1 118 ? 1.429 -2.997 6.431 1.00 95.88 118 ALA A N 1
ATOM 884 C CA . ALA A 1 118 ? 1.026 -3.407 5.090 1.00 95.88 118 ALA A CA 1
ATOM 885 C C . ALA A 1 118 ? 1.268 -2.319 4.041 1.00 95.88 118 ALA A C 1
ATOM 887 O O . ALA A 1 118 ? 1.697 -2.620 2.925 1.00 95.88 118 ALA A O 1
ATOM 888 N N . MET A 1 119 ? 0.961 -1.062 4.371 1.00 95.06 119 MET A N 1
ATOM 889 C CA . MET A 1 119 ? 0.957 0.031 3.400 1.00 95.06 119 MET A CA 1
ATOM 890 C C . MET A 1 119 ? 1.545 1.317 3.971 1.00 95.06 119 MET A C 1
ATOM 892 O O . MET A 1 119 ? 1.053 1.846 4.970 1.00 95.06 119 MET A O 1
ATOM 896 N N . TYR A 1 120 ? 2.524 1.867 3.256 1.00 93.44 120 TYR A N 1
ATOM 897 C CA . TYR A 1 120 ? 2.991 3.239 3.421 1.00 93.44 120 TYR A CA 1
ATOM 898 C C . TYR A 1 120 ? 2.530 4.066 2.223 1.00 93.44 120 TYR A C 1
ATOM 900 O O . TYR A 1 120 ? 2.922 3.798 1.086 1.00 93.44 120 TYR A O 1
ATOM 908 N N . LEU A 1 121 ? 1.690 5.064 2.482 1.00 90.62 121 LEU A N 1
ATOM 909 C CA . LEU A 1 121 ? 1.004 5.844 1.462 1.00 90.62 121 LEU A CA 1
ATOM 910 C C . LEU A 1 121 ? 1.302 7.328 1.667 1.00 90.62 121 LEU A C 1
ATOM 912 O O . LEU A 1 121 ? 0.717 7.976 2.535 1.00 90.62 121 LEU A O 1
ATOM 916 N N . GLN A 1 122 ? 2.182 7.892 0.845 1.00 87.69 122 GLN A N 1
ATOM 917 C CA . GLN A 1 122 ? 2.509 9.311 0.896 1.00 87.69 122 GLN A CA 1
ATOM 918 C C . GLN A 1 122 ? 1.928 10.069 -0.293 1.00 87.69 122 GLN A C 1
ATOM 920 O O . GLN A 1 122 ? 2.378 9.914 -1.426 1.00 87.69 122 GLN A O 1
ATOM 925 N N . ALA A 1 123 ? 0.967 10.946 -0.013 1.00 79.81 123 ALA A N 1
ATOM 926 C CA . ALA A 1 123 ? 0.402 11.851 -1.002 1.00 79.81 123 ALA A CA 1
ATOM 927 C C . ALA A 1 123 ? 1.408 12.944 -1.382 1.00 79.81 123 ALA A C 1
ATOM 929 O O . ALA A 1 123 ? 2.070 13.526 -0.516 1.00 79.81 123 ALA A O 1
ATOM 930 N N . GLY A 1 124 ? 1.475 13.281 -2.665 1.00 72.50 124 GLY A N 1
ATOM 931 C CA . GLY A 1 124 ? 2.269 14.398 -3.167 1.00 72.50 124 GLY A CA 1
ATOM 932 C C . GLY A 1 124 ? 2.163 14.504 -4.682 1.00 72.50 124 GLY A C 1
ATOM 933 O O . GLY A 1 124 ? 1.960 13.503 -5.348 1.00 72.50 124 GLY A O 1
ATOM 934 N N . SER A 1 125 ? 2.292 15.715 -5.220 1.00 64.69 125 SER A N 1
ATOM 935 C CA . SER A 1 125 ? 2.348 15.964 -6.663 1.00 64.69 125 SER A CA 1
ATOM 936 C C . SER A 1 125 ? 3.608 16.769 -6.977 1.00 64.69 125 SER A C 1
ATOM 938 O O . SER A 1 125 ? 3.847 17.809 -6.355 1.00 64.69 125 SER A O 1
ATOM 940 N N . LEU A 1 126 ? 4.420 16.310 -7.935 1.00 56.16 126 LEU A N 1
ATOM 941 C CA . LEU A 1 126 ? 5.546 17.092 -8.463 1.00 56.16 126 LEU A CA 1
ATOM 942 C C . LEU A 1 126 ? 5.098 18.138 -9.493 1.00 56.16 126 LEU A C 1
ATOM 944 O O . LEU A 1 126 ? 5.792 19.135 -9.703 1.00 56.16 126 LEU A O 1
ATOM 948 N N . SER A 1 127 ? 3.931 17.951 -10.118 1.00 55.47 127 SER A N 1
ATOM 949 C CA . SER A 1 127 ? 3.454 18.800 -11.217 1.00 55.47 127 SER A CA 1
ATOM 950 C C . SER A 1 127 ? 2.837 20.123 -10.746 1.00 55.47 127 SER A C 1
ATOM 952 O O . SER A 1 127 ? 2.515 20.989 -11.564 1.00 55.47 127 SER A O 1
ATOM 954 N N . GLY A 1 128 ? 2.654 20.307 -9.431 1.00 52.50 128 GLY A N 1
ATOM 955 C CA . GLY A 1 128 ? 1.967 21.468 -8.852 1.00 52.50 128 GLY A CA 1
ATOM 956 C C . GLY A 1 128 ? 0.487 21.563 -9.245 1.00 52.50 128 GLY A C 1
ATOM 957 O O . GLY A 1 128 ? -0.188 22.525 -8.875 1.00 52.50 128 GLY A O 1
ATOM 958 N N . SER A 1 129 ? -0.019 20.573 -9.987 1.00 51.41 129 SER A N 1
ATOM 959 C CA . SER A 1 129 ? -1.432 20.334 -10.222 1.00 51.41 129 SER A CA 1
ATOM 960 C C . SER A 1 129 ? -1.911 19.371 -9.145 1.00 51.41 129 SER A C 1
ATOM 962 O O . SER A 1 129 ? -1.968 18.166 -9.344 1.00 51.41 129 SER A O 1
ATOM 964 N N . TRP A 1 130 ? -2.251 19.928 -7.987 1.00 54.53 130 TRP A N 1
ATOM 965 C CA . TRP A 1 130 ? -2.766 19.225 -6.802 1.00 54.53 130 TRP A CA 1
ATOM 966 C C . TRP A 1 130 ? -4.196 18.689 -6.984 1.00 54.53 130 TRP A C 1
ATOM 968 O O . TRP A 1 130 ? -4.945 18.574 -6.018 1.00 54.53 130 TRP A O 1
ATOM 978 N N . GLY A 1 131 ? -4.609 18.471 -8.234 1.00 52.81 131 GLY A N 1
ATOM 979 C CA . GLY A 1 131 ? -5.969 18.098 -8.587 1.00 52.81 131 GLY A CA 1
ATOM 980 C C . GLY A 1 131 ? -6.302 16.716 -8.047 1.00 52.81 131 GLY A C 1
ATOM 981 O O . GLY A 1 131 ? -5.686 15.739 -8.443 1.00 52.81 131 GLY A O 1
ATOM 982 N N . ASP A 1 132 ? -7.297 16.673 -7.166 1.00 62.94 132 ASP A N 1
ATOM 983 C CA . ASP A 1 132 ? -8.080 15.499 -6.787 1.00 62.94 132 ASP A CA 1
ATOM 984 C C . ASP A 1 132 ? -7.289 14.264 -6.326 1.00 62.94 132 ASP A C 1
ATOM 986 O O . ASP A 1 132 ? -7.730 13.143 -6.572 1.00 62.94 132 ASP A O 1
ATOM 990 N N . ASN A 1 133 ? -6.173 14.438 -5.602 1.00 75.00 133 ASN A N 1
ATOM 991 C CA . ASN A 1 133 ? -5.502 13.308 -4.950 1.00 75.00 133 ASN A CA 1
ATOM 992 C C . ASN A 1 133 ? -6.509 12.544 -4.086 1.00 75.00 133 ASN A C 1
ATOM 994 O O . ASN A 1 133 ? -7.013 13.087 -3.101 1.00 75.00 133 ASN A O 1
ATOM 998 N N . PHE A 1 134 ? -6.809 11.296 -4.440 1.00 82.69 134 PHE A N 1
ATOM 999 C CA . PHE A 1 134 ? -7.808 10.509 -3.724 1.00 82.69 134 PHE A CA 1
ATOM 1000 C C . PHE A 1 134 ? -7.263 9.176 -3.235 1.00 82.69 134 PHE A C 1
ATOM 1002 O O . PHE A 1 134 ? -6.397 8.557 -3.855 1.00 82.69 134 PHE A O 1
ATOM 1009 N N . VAL A 1 135 ? -7.837 8.710 -2.130 1.00 88.19 135 VAL A N 1
ATOM 1010 C CA . VAL A 1 135 ? -7.558 7.392 -1.567 1.00 88.19 135 VAL A CA 1
ATOM 1011 C C . VAL A 1 135 ? -8.869 6.654 -1.357 1.00 88.19 135 VAL A C 1
ATOM 1013 O O . VAL A 1 135 ? -9.686 7.045 -0.526 1.00 88.19 135 VAL A O 1
ATOM 1016 N N . LEU A 1 136 ? -9.079 5.574 -2.103 1.00 92.19 136 LEU A N 1
ATOM 1017 C CA . LEU A 1 136 ? -10.183 4.645 -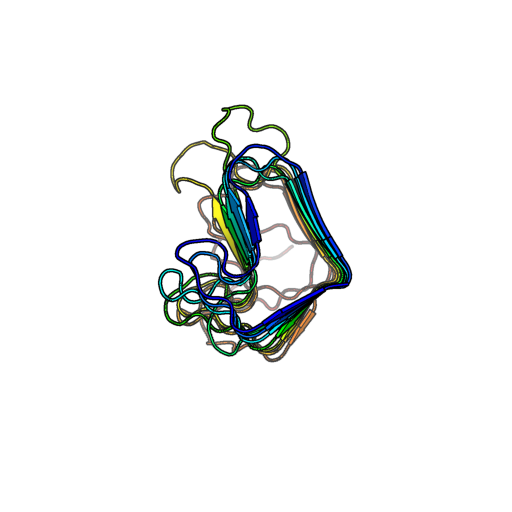1.890 1.00 92.19 136 LEU A CA 1
ATOM 1018 C C . LEU A 1 136 ? -9.613 3.321 -1.377 1.00 92.19 136 LEU A C 1
ATOM 1020 O O . LEU A 1 136 ? -9.019 2.568 -2.143 1.00 92.19 136 LEU A O 1
ATOM 1024 N N . LEU A 1 137 ? -9.818 3.032 -0.092 1.00 93.88 137 LEU A N 1
ATOM 1025 C CA . LEU A 1 137 ? -9.458 1.759 0.538 1.00 93.88 137 LEU A CA 1
ATOM 1026 C C . LEU A 1 137 ? -10.737 1.040 0.946 1.00 93.88 137 LEU A C 1
ATOM 1028 O O . LEU A 1 137 ? -11.416 1.481 1.880 1.00 93.88 137 LEU A O 1
ATOM 1032 N N . ARG A 1 138 ? -11.112 -0.024 0.229 1.00 95.69 138 ARG A N 1
ATOM 1033 C CA . ARG A 1 138 ? -12.403 -0.689 0.461 1.00 95.69 138 ARG A CA 1
ATOM 1034 C C . ARG A 1 138 ? -12.350 -2.201 0.477 1.00 95.69 138 ARG A C 1
ATOM 1036 O O . ARG A 1 138 ? -11.768 -2.788 -0.420 1.00 95.69 138 ARG A O 1
ATOM 1043 N N . ASN A 1 139 ? -13.067 -2.827 1.405 1.00 97.06 139 ASN A N 1
ATOM 1044 C CA . ASN A 1 139 ? -13.217 -4.284 1.429 1.00 97.06 139 ASN A CA 1
ATOM 1045 C C . ASN A 1 139 ? -11.873 -5.038 1.438 1.00 97.06 139 ASN A C 1
ATOM 1047 O O . ASN A 1 139 ? -11.736 -6.076 0.799 1.00 97.06 139 ASN A O 1
ATOM 1051 N N . ASN A 1 140 ? -10.860 -4.497 2.118 1.00 98.38 140 ASN A N 1
ATOM 1052 C CA . ASN A 1 140 ? -9.582 -5.180 2.299 1.00 98.38 140 ASN A CA 1
ATOM 1053 C C . ASN A 1 140 ? -9.520 -5.858 3.672 1.00 98.38 140 ASN A C 1
ATOM 1055 O O . ASN A 1 140 ? -10.167 -5.416 4.627 1.00 98.38 140 ASN A O 1
ATOM 1059 N N . ILE A 1 141 ? -8.698 -6.898 3.776 1.00 97.88 141 ILE A N 1
ATOM 1060 C CA . ILE A 1 141 ? -8.376 -7.581 5.031 1.00 97.88 141 ILE A CA 1
ATOM 1061 C C . ILE A 1 141 ? -6.900 -7.339 5.346 1.00 97.88 141 ILE A C 1
ATOM 1063 O O . ILE A 1 141 ? -6.046 -7.591 4.503 1.00 97.88 141 ILE A O 1
ATOM 1067 N N . PHE A 1 142 ? -6.613 -6.874 6.557 1.00 97.06 142 PHE A N 1
ATOM 1068 C CA . PHE A 1 142 ? -5.275 -6.698 7.112 1.00 97.06 142 PHE A CA 1
ATOM 1069 C C . PHE A 1 142 ? -5.151 -7.590 8.343 1.00 97.06 142 PHE A C 1
ATOM 1071 O O . PHE A 1 142 ? -5.723 -7.279 9.384 1.00 97.06 142 PHE A O 1
ATOM 1078 N N . GLU A 1 143 ? -4.437 -8.705 8.231 1.00 95.94 143 GLU A N 1
ATOM 1079 C CA . GLU A 1 143 ? -4.255 -9.665 9.320 1.00 95.94 143 GLU A CA 1
ATOM 1080 C C . GLU A 1 143 ? -2.781 -9.751 9.728 1.00 95.94 143 GLU A C 1
ATOM 1082 O O . GLU A 1 143 ? -1.916 -10.017 8.898 1.00 95.94 143 GLU A O 1
ATOM 1087 N N . ASN A 1 144 ? -2.473 -9.552 11.013 1.00 94.81 144 ASN A N 1
ATOM 1088 C CA . ASN A 1 144 ? -1.099 -9.591 11.534 1.00 94.81 144 ASN A CA 1
ATOM 1089 C C . ASN A 1 144 ? -0.159 -8.649 10.748 1.00 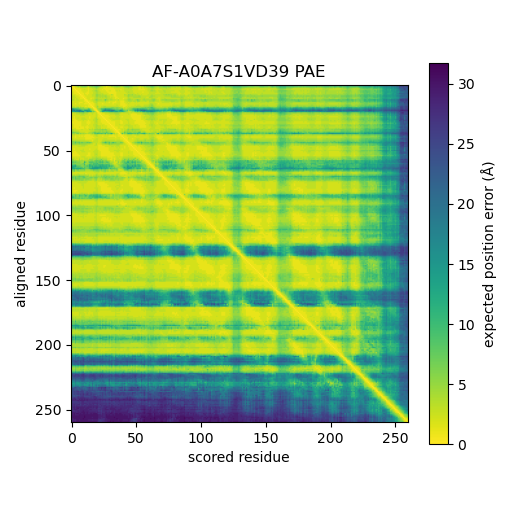94.81 144 ASN A C 1
ATOM 1091 O O . ASN A 1 144 ? 0.932 -9.043 10.337 1.00 94.81 144 ASN A O 1
ATOM 1095 N N . CYS A 1 145 ? -0.641 -7.443 10.443 1.00 94.81 145 CYS A N 1
ATOM 1096 C CA . CYS A 1 145 ? 0.145 -6.405 9.782 1.00 94.81 145 CYS A CA 1
ATOM 1097 C C . CYS A 1 145 ? 0.652 -5.421 10.838 1.00 94.81 145 CYS A C 1
ATOM 1099 O O . CYS A 1 145 ? -0.148 -4.684 11.421 1.00 94.81 145 CYS A O 1
ATOM 1101 N N . ASP A 1 146 ? 1.963 -5.417 11.060 1.00 93.94 146 ASP A N 1
ATOM 1102 C CA . ASP A 1 146 ? 2.610 -4.748 12.181 1.00 93.94 146 ASP A CA 1
ATOM 1103 C C . ASP A 1 146 ? 3.624 -3.712 11.693 1.00 93.94 146 ASP A C 1
ATOM 1105 O O . ASP A 1 146 ? 4.503 -3.995 10.888 1.00 93.94 146 ASP A O 1
ATOM 1109 N N . ALA A 1 147 ? 3.548 -2.492 12.210 1.00 92.50 147 ALA A N 1
ATOM 1110 C CA . ALA A 1 147 ? 4.528 -1.452 11.941 1.00 92.50 147 ALA A CA 1
ATOM 1111 C C . ALA A 1 147 ? 5.526 -1.369 13.098 1.00 92.50 147 ALA A C 1
ATOM 1113 O O . ALA A 1 147 ? 5.125 -1.225 14.254 1.00 92.50 147 ALA A O 1
ATOM 1114 N N . GLY A 1 148 ? 6.826 -1.340 12.800 1.00 89.81 148 GLY A N 1
ATOM 1115 C CA . GLY A 1 148 ? 7.857 -1.044 13.800 1.00 89.81 148 GLY A CA 1
ATOM 1116 C C . GLY A 1 148 ? 7.707 0.334 14.461 1.00 89.81 148 GLY A C 1
ATOM 1117 O O . GLY A 1 148 ? 8.091 0.512 15.618 1.00 89.81 148 GLY A O 1
ATOM 1118 N N . LYS A 1 149 ? 7.113 1.306 13.749 1.00 90.75 149 LYS A N 1
ATOM 1119 C CA . LYS A 1 149 ? 6.879 2.677 14.231 1.00 90.75 149 LYS A CA 1
ATOM 1120 C C . LYS A 1 149 ? 5.402 2.977 14.479 1.00 90.75 149 LYS A C 1
ATOM 1122 O O . LYS A 1 149 ? 4.957 2.906 15.621 1.00 90.75 149 LYS A O 1
ATOM 1127 N N . SER A 1 150 ? 4.649 3.336 13.439 1.00 89.19 150 SER A N 1
ATOM 1128 C CA . SER A 1 150 ? 3.265 3.815 13.558 1.00 89.19 150 SER A CA 1
ATOM 1129 C C . SER A 1 150 ? 2.368 3.334 12.419 1.00 89.19 150 SER A C 1
ATOM 1131 O O . SER A 1 150 ? 2.865 3.001 11.346 1.00 89.19 150 SER A O 1
ATOM 1133 N N . GLY A 1 151 ? 1.046 3.370 12.619 1.00 87.06 151 GLY A N 1
ATOM 1134 C CA . GLY A 1 151 ? 0.072 2.994 11.590 1.00 87.06 151 GLY A CA 1
ATOM 1135 C C . GLY A 1 151 ? 0.130 1.505 11.282 1.00 87.06 151 GLY A C 1
ATOM 1136 O O . GLY A 1 151 ? 0.498 1.141 10.173 1.00 87.06 151 GLY A O 1
ATOM 1137 N N . GLY A 1 152 ? -0.163 0.664 12.280 1.00 91.81 152 GLY A N 1
ATOM 1138 C CA . GLY A 1 152 ? 0.178 -0.761 12.302 1.00 91.81 152 GLY A CA 1
ATOM 1139 C C . GLY A 1 152 ? -0.039 -1.476 10.975 1.00 91.81 152 GLY A C 1
ATOM 1140 O O . GLY A 1 152 ? 0.931 -1.964 10.418 1.00 91.81 152 GLY A O 1
ATOM 1141 N N . ALA A 1 153 ? -1.233 -1.418 10.379 1.00 94.81 153 ALA A N 1
ATOM 1142 C CA . ALA A 1 153 ? -1.413 -1.864 8.996 1.00 94.81 153 ALA A CA 1
ATOM 1143 C C . ALA A 1 153 ? -1.152 -0.749 7.973 1.00 94.81 153 ALA A C 1
ATOM 1145 O O . ALA A 1 153 ? -0.516 -0.985 6.945 1.00 94.81 153 ALA A O 1
ATOM 1146 N N . ILE A 1 154 ? -1.659 0.459 8.223 1.00 94.56 154 ILE A N 1
ATOM 1147 C CA . ILE A 1 154 ? -1.668 1.546 7.242 1.00 94.56 154 ILE A CA 1
ATOM 1148 C C . ILE A 1 154 ? -1.104 2.823 7.847 1.00 94.56 154 ILE A C 1
ATOM 1150 O O . ILE A 1 154 ? -1.599 3.317 8.865 1.00 94.56 154 ILE A O 1
ATOM 1154 N N . TYR A 1 155 ? -0.158 3.424 7.130 1.00 92.75 155 TYR A N 1
ATOM 1155 C CA . TYR A 1 155 ? 0.287 4.785 7.375 1.00 92.75 155 TYR A CA 1
ATOM 1156 C C . TYR A 1 155 ? 0.032 5.679 6.163 1.00 92.75 155 TYR A C 1
ATOM 1158 O O . TYR A 1 155 ? 0.593 5.469 5.088 1.00 92.75 155 TYR A O 1
ATOM 1166 N N . LEU A 1 156 ? -0.816 6.690 6.348 1.00 89.12 156 LEU A N 1
ATOM 1167 C CA . LEU A 1 156 ? -1.115 7.717 5.351 1.00 89.12 156 LEU A CA 1
ATOM 1168 C C . LEU A 1 156 ? -0.428 9.021 5.741 1.00 89.12 156 LEU A C 1
ATOM 1170 O O . LEU A 1 156 ? -0.566 9.506 6.861 1.00 89.12 156 LEU A O 1
ATOM 1174 N N . THR A 1 157 ? 0.303 9.630 4.820 1.00 85.50 157 THR A N 1
ATOM 1175 C CA . THR A 1 157 ? 1.033 10.867 5.101 1.00 85.50 157 THR A CA 1
ATOM 1176 C C . THR A 1 157 ? 1.112 11.765 3.872 1.00 85.50 157 THR A C 1
ATOM 1178 O O . THR A 1 157 ? 0.636 11.409 2.793 1.00 85.50 157 THR A O 1
ATOM 1181 N N . LYS A 1 158 ? 1.684 12.960 4.034 1.00 78.62 158 LYS A N 1
ATOM 1182 C CA . LYS A 1 158 ? 1.893 13.927 2.953 1.00 78.62 158 LYS A CA 1
ATOM 1183 C C . LYS A 1 158 ? 3.370 14.254 2.774 1.00 78.62 158 LYS A C 1
ATOM 1185 O O . LYS A 1 158 ? 4.143 14.248 3.733 1.00 78.62 158 LYS A O 1
ATOM 1190 N N . LEU A 1 159 ? 3.744 14.602 1.548 1.00 69.94 159 LEU A N 1
ATOM 1191 C CA . LEU A 1 159 ? 5.067 15.112 1.216 1.00 69.94 159 LEU A CA 1
ATOM 1192 C C . LEU A 1 159 ? 5.281 16.465 1.929 1.00 69.94 159 LEU A C 1
ATOM 1194 O O . LEU A 1 159 ? 4.672 17.470 1.569 1.00 69.94 159 LEU A O 1
ATOM 1198 N N . ASN A 1 160 ? 6.163 16.485 2.932 1.00 65.75 160 ASN A N 1
ATOM 1199 C CA . ASN A 1 160 ? 6.503 17.623 3.805 1.00 65.75 160 ASN A CA 1
ATOM 1200 C C . ASN A 1 160 ? 5.425 18.013 4.845 1.00 65.75 160 ASN A C 1
ATOM 1202 O O . ASN A 1 160 ? 4.605 18.909 4.586 1.00 65.75 160 ASN A O 1
ATOM 1206 N N . PRO A 1 161 ? 5.472 17.434 6.064 1.00 52.00 161 PRO A N 1
ATOM 1207 C CA . PRO A 1 161 ? 4.722 17.946 7.211 1.00 52.00 161 PRO A CA 1
ATOM 1208 C C . PRO A 1 161 ? 5.166 19.389 7.509 1.00 52.00 161 PRO A C 1
ATOM 1210 O O . PRO A 1 161 ? 6.336 19.650 7.780 1.00 52.00 161 PRO A O 1
ATOM 1213 N N . GLY A 1 162 ? 4.244 20.346 7.376 1.00 49.66 162 GLY A N 1
ATOM 1214 C CA . GLY A 1 162 ? 4.506 21.785 7.536 1.00 49.66 162 GLY A CA 1
ATOM 1215 C C . GLY A 1 162 ? 4.464 22.611 6.245 1.00 49.66 162 GLY A C 1
ATOM 1216 O O . GLY A 1 162 ? 4.508 23.837 6.317 1.00 49.66 162 GLY A O 1
ATOM 1217 N N . SER A 1 163 ? 4.342 21.984 5.071 1.00 56.66 163 SER A N 1
ATOM 1218 C CA . SER A 1 163 ? 3.932 22.713 3.864 1.00 56.66 163 SER A CA 1
ATOM 1219 C C . SER A 1 163 ? 2.411 22.924 3.863 1.00 56.66 163 SER A C 1
ATOM 1221 O O . SER A 1 163 ? 1.667 22.028 4.275 1.00 56.66 163 SER A O 1
ATOM 1223 N N . GLU A 1 164 ? 1.946 24.081 3.377 1.00 55.47 164 GLU A N 1
ATOM 1224 C CA . GLU A 1 164 ? 0.517 24.375 3.123 1.00 55.47 164 GLU A CA 1
ATOM 1225 C C . GLU A 1 164 ? -0.077 23.495 2.006 1.00 55.47 164 GLU A C 1
ATOM 1227 O O . GLU A 1 164 ? -1.221 23.686 1.604 1.00 55.47 164 GLU A O 1
ATOM 1232 N N . ASN A 1 165 ? 0.686 22.528 1.486 1.00 57.00 165 ASN A N 1
ATOM 1233 C CA . ASN A 1 165 ? 0.183 21.616 0.478 1.00 57.00 165 ASN A CA 1
ATOM 1234 C C . ASN A 1 165 ? -0.941 20.761 1.084 1.00 57.00 165 ASN A C 1
ATOM 1236 O O . ASN A 1 165 ? -0.719 20.124 2.135 1.00 57.00 165 ASN A O 1
ATOM 1240 N N . PRO A 1 166 ? -2.120 20.736 0.435 1.00 55.53 166 PRO A N 1
ATOM 1241 C CA . PRO A 1 166 ? -3.192 19.844 0.834 1.00 55.53 166 PRO A CA 1
ATOM 1242 C C . PRO A 1 166 ? -2.702 18.403 0.664 1.00 55.53 166 PRO A C 1
ATOM 1244 O O . PRO A 1 166 ? -1.966 18.084 -0.276 1.00 55.53 166 PRO A O 1
ATOM 1247 N N . GLY A 1 167 ? -3.038 17.541 1.624 1.00 58.88 167 GLY A N 1
ATOM 1248 C CA . GLY A 1 167 ? -2.909 16.102 1.431 1.00 58.88 167 GLY A CA 1
ATOM 1249 C C . GLY A 1 167 ? -3.995 15.615 0.463 1.00 58.88 167 GLY A C 1
ATOM 1250 O O . GLY A 1 167 ? -4.428 16.366 -0.411 1.00 58.88 167 GLY A O 1
ATOM 1251 N N . PRO A 1 168 ? -4.435 14.354 0.554 1.00 60.34 168 PRO A N 1
ATOM 1252 C CA . PRO A 1 168 ? -5.492 13.861 -0.316 1.00 60.34 168 PRO A CA 1
ATOM 1253 C C . PRO A 1 168 ? -6.771 14.691 -0.156 1.00 60.34 168 PRO A C 1
ATOM 1255 O O . PRO A 1 168 ? -7.264 14.885 0.953 1.00 60.34 168 PRO A O 1
ATOM 1258 N N . VAL A 1 169 ? -7.328 15.134 -1.279 1.00 59.72 169 VAL A N 1
ATOM 1259 C CA . VAL A 1 169 ? -8.561 15.927 -1.365 1.00 59.72 169 VAL A CA 1
ATOM 1260 C C . VAL A 1 169 ? -9.751 15.101 -0.862 1.00 59.72 169 VAL A C 1
ATOM 1262 O O . VAL A 1 169 ? -10.597 15.592 -0.122 1.00 59.72 169 VAL A O 1
ATOM 1265 N N . VAL A 1 170 ? -9.813 13.807 -1.199 1.00 62.84 170 VAL A N 1
ATOM 1266 C CA . VAL A 1 170 ? -10.884 12.914 -0.727 1.00 62.84 170 VAL A CA 1
ATOM 1267 C C . VAL A 1 170 ? -10.326 11.549 -0.368 1.00 62.84 170 VAL A C 1
ATOM 1269 O O . VAL A 1 170 ? -9.732 10.869 -1.202 1.00 62.84 170 VAL A O 1
ATOM 1272 N N . SER A 1 171 ? -10.565 11.107 0.862 1.00 77.88 171 SER A N 1
ATOM 1273 C CA . SER A 1 171 ? -10.219 9.755 1.292 1.00 77.88 171 SER A CA 1
ATOM 1274 C C . SER A 1 171 ? -11.428 9.020 1.851 1.00 77.88 171 SER A C 1
ATOM 1276 O O . SER A 1 171 ? -12.082 9.484 2.782 1.00 77.88 171 SER A O 1
ATOM 1278 N N . LEU A 1 172 ? -11.722 7.854 1.280 1.00 84.88 172 LEU A N 1
ATOM 1279 C CA . LEU A 1 172 ? -12.712 6.909 1.780 1.00 84.88 172 LEU A CA 1
ATOM 1280 C C . LEU A 1 172 ? -11.991 5.632 2.192 1.00 84.88 172 LEU A C 1
ATOM 1282 O O . LEU A 1 172 ? -11.462 4.911 1.346 1.00 84.88 172 LEU A O 1
ATOM 1286 N N . ILE A 1 173 ? -12.038 5.328 3.483 1.00 89.62 173 ILE A N 1
ATOM 1287 C CA . ILE A 1 173 ? -11.561 4.063 4.036 1.00 89.62 173 ILE A CA 1
ATOM 1288 C C . ILE A 1 173 ? -12.777 3.375 4.633 1.00 89.62 173 ILE A C 1
ATOM 1290 O O . ILE A 1 173 ? -13.276 3.767 5.694 1.00 89.62 173 ILE A O 1
ATOM 1294 N N . ALA A 1 174 ? -13.308 2.397 3.908 1.00 88.94 174 ALA A N 1
ATOM 1295 C CA . ALA A 1 174 ? -14.564 1.780 4.283 1.00 88.94 174 ALA A CA 1
ATOM 1296 C C . ALA A 1 174 ? -14.598 0.272 4.108 1.00 88.94 174 ALA A C 1
ATOM 1298 O O . ALA A 1 174 ? -13.948 -0.267 3.223 1.00 88.94 174 ALA A O 1
ATOM 1299 N N . ASP A 1 175 ? -15.406 -0.404 4.918 1.00 91.38 175 ASP A N 1
ATOM 1300 C CA . ASP A 1 175 ? -15.659 -1.837 4.774 1.00 91.38 175 ASP A CA 1
ATOM 1301 C C . ASP A 1 175 ? -14.379 -2.699 4.915 1.00 91.38 175 ASP A C 1
ATOM 1303 O O . ASP A 1 175 ? -14.337 -3.824 4.430 1.00 91.38 175 ASP A O 1
ATOM 1307 N N . ASN A 1 176 ? -13.308 -2.195 5.546 1.00 94.25 176 ASN A N 1
ATOM 1308 C CA . ASN A 1 176 ? -12.065 -2.951 5.746 1.00 94.25 176 ASN A CA 1
ATOM 1309 C C . ASN A 1 176 ? -12.077 -3.710 7.077 1.00 94.25 176 ASN A C 1
ATOM 1311 O O . ASN A 1 176 ? -12.755 -3.322 8.027 1.00 94.25 176 ASN A O 1
ATOM 1315 N N . THR A 1 177 ? -11.288 -4.775 7.168 1.00 92.00 177 THR A N 1
ATOM 1316 C CA . THR A 1 177 ? -11.117 -5.571 8.387 1.00 92.00 177 THR A CA 1
ATOM 1317 C C . THR A 1 177 ? -9.652 -5.566 8.811 1.00 92.00 177 THR A C 1
ATOM 1319 O O . THR A 1 177 ? -8.795 -5.979 8.041 1.00 92.00 177 THR A O 1
ATOM 1322 N N . PHE A 1 178 ? -9.376 -5.112 10.029 1.00 92.12 178 PHE A N 1
ATOM 1323 C CA . PHE A 1 178 ? -8.065 -5.084 10.672 1.00 92.12 178 PHE A CA 1
ATOM 1324 C C . PHE A 1 178 ? -8.071 -6.087 11.826 1.00 92.12 178 PHE A C 1
ATOM 1326 O O . PHE A 1 178 ? -8.947 -6.022 12.694 1.00 92.12 178 PHE A O 1
ATOM 1333 N N . 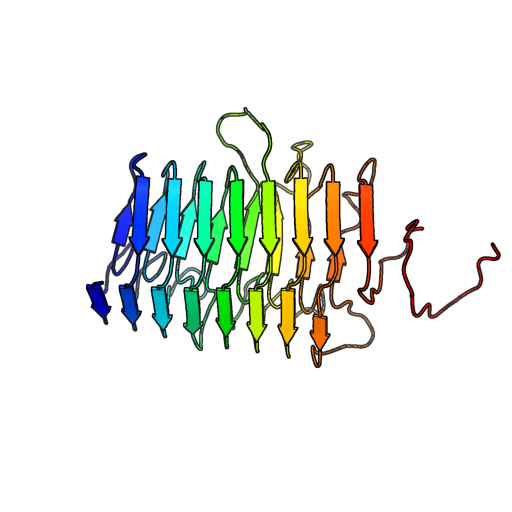LEU A 1 179 ? -7.159 -7.056 11.776 1.00 89.69 179 LEU A N 1
ATOM 1334 C CA . LEU A 1 179 ? -7.061 -8.161 12.723 1.00 89.69 179 LEU A CA 1
ATOM 1335 C C . LEU A 1 179 ? -5.633 -8.287 13.246 1.00 89.69 179 LEU A C 1
ATOM 1337 O O . LEU A 1 179 ? -4.708 -8.539 12.474 1.00 89.69 179 LEU A O 1
ATOM 1341 N N . ASN A 1 180 ? -5.481 -8.226 14.567 1.00 89.44 180 ASN A N 1
ATOM 1342 C CA . ASN A 1 180 ? -4.206 -8.376 15.269 1.00 89.44 180 ASN A CA 1
ATOM 1343 C C . ASN A 1 180 ? -3.095 -7.446 14.743 1.00 89.44 180 ASN A C 1
ATOM 1345 O O . ASN A 1 180 ? -1.949 -7.873 14.633 1.00 89.44 180 ASN A O 1
ATOM 1349 N N . THR A 1 181 ? -3.411 -6.207 14.384 1.00 88.31 181 THR A N 1
ATOM 1350 C CA . THR A 1 181 ? -2.411 -5.258 13.880 1.00 88.31 181 THR A CA 1
ATOM 1351 C C . THR A 1 181 ? -1.702 -4.541 15.035 1.00 88.31 181 THR A C 1
ATOM 1353 O O . THR A 1 181 ? -2.297 -4.246 16.078 1.00 88.31 181 THR A O 1
ATOM 1356 N N . VAL A 1 182 ? -0.408 -4.252 14.901 1.00 89.19 182 VAL A N 1
ATOM 1357 C CA . VAL A 1 182 ? 0.377 -3.618 15.973 1.00 89.19 182 VAL A CA 1
ATOM 1358 C C . VAL A 1 182 ? 1.179 -2.429 15.458 1.00 89.19 182 VAL A C 1
ATOM 1360 O O . VAL A 1 182 ? 1.762 -2.450 14.385 1.00 89.19 182 VAL A O 1
ATOM 1363 N N . SER A 1 183 ? 1.230 -1.368 16.260 1.00 86.56 183 SER A N 1
ATOM 1364 C CA . SER A 1 183 ? 2.110 -0.216 16.074 1.00 86.56 183 SER A CA 1
ATOM 1365 C C . SER A 1 183 ? 3.172 -0.240 17.172 1.00 86.56 183 SER A C 1
ATOM 1367 O O . SER A 1 183 ? 2.831 -0.231 18.355 1.00 86.56 183 SER A O 1
ATOM 1369 N N . GLY A 1 184 ? 4.453 -0.286 16.801 1.00 84.69 184 GLY A N 1
ATOM 1370 C CA . GLY A 1 184 ? 5.566 -0.426 17.743 1.00 84.69 184 GLY A CA 1
ATOM 1371 C C . GLY A 1 184 ? 5.758 0.768 18.683 1.00 84.69 184 GLY A C 1
ATOM 1372 O O . GLY A 1 184 ? 6.299 0.600 19.776 1.00 84.69 184 GLY A O 1
ATOM 1373 N N . GLN A 1 185 ? 5.283 1.959 18.304 1.00 83.81 185 GLN A N 1
ATOM 1374 C CA . GLN A 1 185 ? 5.277 3.159 19.152 1.00 83.81 185 GLN A CA 1
ATOM 1375 C C . GLN A 1 185 ? 3.895 3.483 19.740 1.00 83.81 185 GLN A C 1
ATOM 1377 O O . GLN A 1 185 ? 3.756 4.484 20.438 1.00 83.81 185 GLN A O 1
ATOM 1382 N N . GLY A 1 186 ? 2.878 2.651 19.488 1.00 74.19 186 GLY A N 1
ATOM 1383 C CA . GLY A 1 186 ? 1.529 2.843 20.028 1.00 74.19 186 GLY A CA 1
ATOM 1384 C C . GLY A 1 186 ? 0.709 3.928 19.323 1.00 74.19 186 GLY A C 1
ATOM 1385 O O . GLY A 1 186 ? -0.314 4.367 19.826 1.00 74.19 186 GLY A O 1
ATOM 1386 N N . GLU A 1 187 ? 1.107 4.396 18.146 1.00 80.94 187 GLU A N 1
ATOM 1387 C CA . GLU A 1 187 ? 0.303 5.364 17.391 1.00 80.94 187 GLU A CA 1
ATOM 1388 C C . GLU A 1 187 ? -0.411 4.657 16.239 1.00 80.94 187 GLU A C 1
ATOM 1390 O O . GLU A 1 187 ? 0.244 4.198 15.297 1.00 80.94 187 GLU A O 1
ATOM 1395 N N . GLY A 1 188 ? -1.742 4.553 16.329 1.00 76.00 188 GLY A N 1
ATOM 1396 C CA . GLY A 1 188 ? -2.610 3.984 15.297 1.00 76.00 188 GLY A CA 1
ATOM 1397 C C . GLY A 1 188 ? -2.334 2.506 15.052 1.00 76.00 188 GLY A C 1
ATOM 1398 O O . GLY A 1 188 ? -1.679 2.168 14.072 1.00 76.00 188 GLY A O 1
ATOM 1399 N N . HIS A 1 189 ? -2.808 1.618 15.932 1.00 81.19 189 HIS A N 1
ATOM 1400 C CA . HIS A 1 189 ? -2.532 0.174 15.827 1.00 81.19 189 HIS A CA 1
ATOM 1401 C C . HIS A 1 189 ? -3.017 -0.464 14.528 1.00 81.19 189 HIS A C 1
ATOM 1403 O O . HIS A 1 189 ? -2.441 -1.457 14.110 1.00 81.19 189 HIS A O 1
ATOM 1409 N N . ALA A 1 190 ? -4.020 0.111 13.870 1.00 87.12 190 ALA A N 1
ATOM 1410 C CA . ALA A 1 190 ? -4.482 -0.311 12.554 1.00 87.12 190 ALA A CA 1
ATOM 1411 C C . ALA A 1 190 ? -4.178 0.749 11.492 1.00 87.12 190 ALA A C 1
ATOM 1413 O O . ALA A 1 190 ? -3.607 0.451 10.444 1.00 87.12 190 ALA A O 1
ATOM 1414 N N . LEU A 1 191 ? -4.524 2.002 11.780 1.00 89.50 191 LEU A N 1
ATOM 1415 C CA . LEU A 1 191 ? -4.449 3.107 10.836 1.00 89.50 191 LEU A CA 1
ATOM 1416 C C . LEU A 1 191 ? -3.850 4.327 11.526 1.00 89.50 191 LEU A C 1
ATOM 1418 O O . LEU A 1 191 ? -4.323 4.755 12.575 1.00 89.50 191 LEU A O 1
ATOM 1422 N N . LYS A 1 192 ? -2.860 4.952 10.905 1.00 88.62 192 LYS A N 1
ATOM 1423 C CA . LYS A 1 192 ? -2.457 6.308 11.266 1.00 88.62 192 LYS A CA 1
ATOM 1424 C C . LYS A 1 192 ? -2.484 7.182 10.031 1.00 88.62 192 LYS A C 1
ATOM 1426 O O . LYS A 1 192 ? -2.052 6.766 8.957 1.00 88.62 192 LYS A O 1
ATOM 1431 N N . THR A 1 193 ? -2.958 8.406 10.204 1.00 85.19 193 THR A N 1
ATOM 1432 C CA . THR A 1 193 ? -2.783 9.447 9.206 1.00 85.19 193 THR A CA 1
ATOM 1433 C C . THR A 1 193 ? -2.165 10.703 9.796 1.00 85.19 193 THR A C 1
ATOM 1435 O O . THR A 1 193 ? -2.554 11.170 10.864 1.00 85.19 193 THR A O 1
ATOM 1438 N N . SER A 1 194 ? -1.195 11.243 9.066 1.00 79.56 194 SER A N 1
ATOM 1439 C CA . SER A 1 194 ? -0.598 12.556 9.298 1.00 79.56 194 SER A CA 1
ATOM 1440 C C . SER A 1 194 ? -0.771 13.478 8.076 1.00 79.56 194 SER A C 1
ATOM 1442 O O . SER A 1 194 ? 0.008 14.415 7.876 1.00 79.56 194 SER A O 1
ATOM 1444 N N . ALA A 1 195 ? -1.731 13.175 7.197 1.00 72.31 195 ALA A N 1
ATOM 1445 C CA . ALA A 1 195 ? -2.071 13.997 6.038 1.00 72.31 195 ALA A CA 1
ATOM 1446 C C . ALA A 1 195 ? -3.269 14.914 6.340 1.00 72.31 195 ALA A C 1
ATOM 1448 O O . ALA A 1 195 ? -4.226 14.481 6.977 1.00 72.31 195 ALA A O 1
ATOM 1449 N N . VAL A 1 196 ? -3.227 16.166 5.863 1.00 65.88 196 VAL A N 1
ATOM 1450 C CA . VAL A 1 196 ? -4.420 17.036 5.848 1.00 65.88 196 VAL A CA 1
ATOM 1451 C C . VAL A 1 196 ? -5.354 16.496 4.779 1.00 65.88 196 VAL A C 1
ATOM 1453 O O . VAL A 1 196 ? -4.914 16.343 3.640 1.00 65.88 196 VAL A O 1
ATOM 1456 N N . PHE A 1 197 ? -6.610 16.239 5.120 1.00 67.81 197 PHE A N 1
ATOM 1457 C CA . PHE A 1 197 ? -7.629 15.886 4.137 1.00 67.81 197 PHE A CA 1
ATOM 1458 C C . PHE A 1 197 ? -8.651 17.003 4.042 1.00 67.81 197 PHE A C 1
ATOM 1460 O O . PHE A 1 197 ? -9.096 17.492 5.077 1.00 67.81 197 PHE A O 1
ATOM 1467 N N . ASP A 1 198 ? -9.112 17.318 2.832 1.00 67.50 198 ASP A N 1
ATOM 1468 C CA . ASP A 1 198 ? -10.318 18.146 2.710 1.00 67.50 198 ASP A CA 1
ATOM 1469 C C . ASP A 1 198 ? -11.540 17.336 3.196 1.00 67.50 198 ASP A C 1
ATOM 1471 O O . ASP A 1 198 ? -12.447 17.853 3.855 1.00 67.50 198 ASP A O 1
ATOM 1475 N N . SER A 1 199 ? -11.546 16.020 2.933 1.00 72.94 199 SER A N 1
ATOM 1476 C CA . SER A 1 199 ? -12.524 15.083 3.487 1.00 72.94 199 SER A CA 1
ATOM 1477 C C . SER A 1 199 ? -11.936 13.693 3.739 1.00 72.94 199 SER A C 1
ATOM 1479 O O . SER A 1 199 ? -11.379 13.064 2.833 1.00 72.94 199 SER A O 1
ATOM 1481 N N . LEU A 1 200 ? -12.127 13.184 4.961 1.00 79.19 200 LEU A N 1
ATOM 1482 C CA . LEU A 1 200 ? -11.839 11.800 5.339 1.00 79.19 200 LEU A CA 1
ATOM 1483 C C . LEU A 1 200 ? -13.114 11.123 5.851 1.00 79.19 200 LEU A C 1
ATOM 1485 O O . LEU A 1 200 ? -13.706 11.528 6.853 1.00 79.19 200 LEU A O 1
ATOM 1489 N N . VAL A 1 201 ? -13.511 10.045 5.183 1.00 82.00 201 VAL A N 1
ATOM 1490 C CA . VAL A 1 201 ? -14.646 9.210 5.578 1.00 82.00 201 VAL A CA 1
ATOM 1491 C C . VAL A 1 201 ? -14.131 7.850 6.031 1.00 82.00 201 VAL A C 1
ATOM 1493 O O . VAL A 1 201 ? -13.571 7.096 5.231 1.00 82.00 201 VAL A O 1
ATOM 1496 N N . LEU A 1 202 ? -14.364 7.526 7.305 1.00 82.31 202 LEU A N 1
ATOM 1497 C CA . LEU A 1 202 ? -14.086 6.215 7.893 1.00 82.31 202 LEU A CA 1
ATOM 1498 C C . LEU A 1 202 ? -15.411 5.512 8.191 1.00 82.31 202 LEU A C 1
ATOM 1500 O O . LEU A 1 202 ? -16.156 5.911 9.089 1.00 82.31 202 LEU A O 1
ATOM 1504 N N . ARG A 1 203 ? -15.730 4.450 7.451 1.00 83.50 203 ARG A N 1
ATOM 1505 C CA . ARG A 1 203 ? -17.067 3.844 7.515 1.00 83.50 203 ARG A CA 1
ATOM 1506 C C . ARG A 1 203 ? -17.029 2.321 7.533 1.00 83.50 203 ARG A C 1
ATOM 1508 O O . ARG A 1 203 ? -16.398 1.727 6.678 1.00 83.50 203 ARG A O 1
ATOM 1515 N N . ASP A 1 204 ? -17.780 1.698 8.433 1.00 82.31 204 ASP A N 1
ATOM 1516 C CA . ASP A 1 204 ? -18.025 0.247 8.416 1.00 82.31 204 ASP A CA 1
ATOM 1517 C C . ASP A 1 204 ? -16.737 -0.613 8.439 1.00 82.31 204 ASP A C 1
ATOM 1519 O O . ASP A 1 204 ? -16.710 -1.721 7.911 1.00 82.31 204 ASP A O 1
ATOM 1523 N N . ASN A 1 205 ? -15.654 -0.124 9.053 1.00 84.69 205 ASN A N 1
ATOM 1524 C CA . ASN A 1 205 ? -14.436 -0.904 9.255 1.00 84.69 205 ASN A CA 1
ATOM 1525 C C . ASN A 1 205 ? -14.525 -1.722 10.554 1.00 84.69 205 ASN A C 1
ATOM 1527 O O . ASN A 1 205 ? -15.076 -1.286 11.567 1.00 84.69 205 ASN A O 1
ATOM 1531 N N . THR A 1 206 ? -13.942 -2.916 10.529 1.00 84.06 206 THR A N 1
ATOM 1532 C CA . THR A 1 206 ? -13.829 -3.811 11.682 1.00 84.06 206 THR A CA 1
ATOM 1533 C C . THR A 1 206 ? -12.403 -3.773 12.215 1.00 84.06 206 THR A C 1
ATOM 1535 O O . THR A 1 206 ? -11.472 -3.975 11.448 1.00 84.06 206 THR A O 1
ATOM 1538 N N . PHE A 1 207 ? -12.246 -3.563 13.521 1.00 84.19 207 PHE A N 1
ATOM 1539 C CA . PHE A 1 207 ? -10.971 -3.631 14.243 1.00 84.19 207 PHE A CA 1
ATOM 1540 C C . PHE A 1 207 ? -11.117 -4.699 15.324 1.00 84.19 207 PHE A C 1
ATOM 1542 O O . PHE A 1 207 ? -12.075 -4.639 16.107 1.00 84.19 207 PHE A O 1
ATOM 1549 N N . ALA A 1 208 ? -10.259 -5.716 15.339 1.00 79.62 208 ALA A N 1
ATOM 1550 C CA . ALA A 1 208 ? -10.383 -6.800 16.305 1.00 79.62 208 ALA A CA 1
ATOM 1551 C C . ALA A 1 208 ? -9.034 -7.384 16.720 1.00 79.62 208 ALA A C 1
ATOM 1553 O O . ALA A 1 208 ? -8.229 -7.789 15.891 1.00 79.62 208 ALA A O 1
ATOM 1554 N N . ASN A 1 209 ? -8.871 -7.545 18.038 1.00 73.56 209 ASN A N 1
ATOM 1555 C CA . ASN A 1 209 ? -7.681 -8.112 18.682 1.00 73.56 209 ASN A CA 1
ATOM 1556 C C . ASN A 1 209 ? -6.373 -7.354 18.395 1.00 73.56 209 ASN A C 1
ATOM 1558 O O . ASN A 1 209 ? -5.295 -7.893 18.641 1.00 73.56 209 ASN A O 1
ATOM 1562 N N . ASP A 1 210 ? -6.448 -6.117 17.917 1.00 62.44 210 ASP A N 1
ATOM 1563 C CA . ASP A 1 210 ? -5.263 -5.277 17.775 1.00 62.44 210 ASP A CA 1
ATOM 1564 C C . ASP A 1 210 ? -4.803 -4.849 19.185 1.00 62.44 210 ASP A C 1
ATOM 1566 O O . ASP A 1 210 ? -5.624 -4.711 20.100 1.00 62.44 210 ASP A O 1
ATOM 1570 N N . GLN A 1 211 ? -3.490 -4.737 19.419 1.00 64.38 211 GLN A N 1
ATOM 1571 C CA . GLN A 1 211 ? -2.987 -4.477 20.774 1.00 64.38 211 GLN A CA 1
ATOM 1572 C C . GLN A 1 211 ? -3.405 -3.082 21.259 1.00 64.38 211 GLN A C 1
ATOM 1574 O O . GLN A 1 211 ? -2.810 -2.092 20.861 1.00 64.38 211 GLN A O 1
ATOM 1579 N N . GLU A 1 212 ? -4.383 -3.000 22.161 1.00 55.81 212 GLU A N 1
ATOM 1580 C CA . GLU A 1 212 ? -4.636 -1.788 22.947 1.00 55.81 212 GLU A CA 1
ATOM 1581 C C . GLU A 1 212 ? -3.572 -1.693 24.047 1.00 55.81 212 GLU A C 1
ATOM 1583 O O . GLU A 1 212 ? -3.688 -2.345 25.090 1.00 55.81 212 GLU A O 1
ATOM 1588 N N . ASP A 1 213 ? -2.533 -0.885 23.833 1.00 56.75 213 ASP A N 1
ATOM 1589 C CA . ASP A 1 213 ? -1.827 -0.318 24.976 1.00 56.75 213 ASP A CA 1
ATOM 1590 C C . ASP A 1 213 ? -2.664 0.858 25.500 1.00 56.75 213 ASP A C 1
ATOM 1592 O O . ASP A 1 213 ? -3.379 1.530 24.760 1.00 56.75 213 ASP A O 1
ATOM 1596 N N . VAL A 1 214 ? -2.647 1.108 26.805 1.00 49.47 214 VAL A N 1
ATOM 1597 C CA . VAL A 1 214 ? -3.623 1.998 27.483 1.00 49.47 214 VAL A CA 1
ATOM 1598 C C . VAL A 1 214 ? -3.577 3.472 27.041 1.00 49.47 214 VAL A C 1
ATOM 1600 O O . VAL A 1 214 ? -4.357 4.288 27.531 1.00 49.47 214 VAL A O 1
ATOM 1603 N N . THR A 1 215 ? -2.661 3.820 26.142 1.00 53.28 215 THR A N 1
ATOM 1604 C CA . THR A 1 215 ? -2.423 5.165 25.614 1.00 53.28 215 THR A CA 1
ATOM 1605 C C . THR A 1 215 ? -2.650 5.275 24.106 1.00 53.28 215 THR A C 1
ATOM 1607 O O . THR A 1 215 ? -2.401 6.342 23.552 1.00 53.28 215 THR A O 1
ATOM 1610 N N . SER A 1 216 ? -3.076 4.204 23.430 1.00 59.41 216 SER A N 1
ATOM 1611 C CA . SER A 1 216 ? -3.062 4.123 21.971 1.00 59.41 216 SER A CA 1
ATOM 1612 C C . SER A 1 216 ? -4.430 3.835 21.350 1.00 59.41 216 SER A C 1
ATOM 1614 O O . SER A 1 216 ? -5.204 3.006 21.820 1.00 59.41 216 SER A O 1
ATOM 1616 N N . ALA A 1 217 ? -4.731 4.532 20.254 1.00 69.62 217 ALA A N 1
ATOM 1617 C CA . ALA A 1 217 ? -5.942 4.332 19.462 1.00 69.62 217 ALA A CA 1
ATOM 1618 C C . ALA A 1 217 ? -5.704 3.326 18.318 1.00 69.62 217 ALA A C 1
ATOM 1620 O O . ALA A 1 217 ? -4.604 3.261 17.760 1.00 69.62 217 ALA A O 1
ATOM 1621 N N . TYR A 1 218 ? -6.745 2.595 17.894 1.00 75.00 218 TYR A N 1
ATOM 1622 C CA . TYR A 1 218 ? -6.708 1.806 16.647 1.00 75.00 218 TYR A CA 1
ATOM 1623 C C . TYR A 1 218 ? -6.481 2.698 15.426 1.00 75.00 218 TYR A C 1
ATOM 1625 O O . TYR A 1 218 ? -5.719 2.351 14.522 1.00 75.00 218 TYR A O 1
ATOM 1633 N N . VAL A 1 219 ? -7.121 3.868 15.433 1.00 80.88 219 VAL A N 1
ATOM 1634 C CA . VAL A 1 219 ? -6.950 4.903 14.422 1.00 80.88 219 VAL A CA 1
ATOM 1635 C C . VAL A 1 219 ? -6.384 6.153 15.074 1.00 80.88 219 VAL A C 1
ATOM 1637 O O . VAL A 1 219 ? -6.988 6.671 16.007 1.00 80.88 219 VAL A O 1
ATOM 1640 N N . PHE A 1 220 ? -5.260 6.648 14.567 1.00 81.25 220 PHE A N 1
ATOM 1641 C CA . PHE A 1 220 ? -4.652 7.899 15.017 1.00 81.25 220 PHE A CA 1
ATOM 1642 C C . PHE A 1 220 ? -4.715 8.954 13.910 1.00 81.25 220 PHE A C 1
ATOM 1644 O O . PHE A 1 220 ? -4.235 8.717 12.797 1.00 81.25 220 PHE A O 1
ATOM 1651 N N . LEU A 1 221 ? -5.298 10.110 14.222 1.00 79.31 221 LEU A N 1
ATOM 1652 C CA . LEU A 1 221 ? -5.359 11.285 13.352 1.00 79.31 221 LEU A CA 1
ATOM 1653 C C . LEU A 1 221 ? -4.502 12.374 14.014 1.00 79.31 221 LEU A C 1
ATOM 1655 O O . LEU A 1 221 ? -4.776 12.724 15.154 1.00 79.31 221 LEU A O 1
ATOM 1659 N N . ASP A 1 222 ? -3.449 12.856 13.352 1.00 73.44 222 ASP A N 1
ATOM 1660 C CA . ASP A 1 222 ? -2.566 13.896 13.914 1.00 73.44 222 ASP A CA 1
ATOM 1661 C C . ASP A 1 222 ? -3.273 15.270 13.961 1.00 73.44 222 ASP A C 1
ATOM 1663 O O . ASP A 1 222 ? -3.845 15.716 12.962 1.00 73.44 222 ASP A O 1
ATOM 1667 N N . ASP A 1 223 ? -3.219 15.937 15.119 1.00 55.28 223 ASP A N 1
ATOM 1668 C CA . ASP A 1 223 ? -3.997 17.139 15.469 1.00 55.28 223 ASP A CA 1
ATOM 1669 C C . ASP A 1 223 ? -3.660 18.380 14.621 1.00 55.28 223 ASP A C 1
ATOM 1671 O O . ASP A 1 223 ? -4.464 19.303 14.500 1.00 55.28 223 ASP A O 1
ATOM 1675 N N . ASN A 1 224 ? -2.497 18.426 13.962 1.00 48.75 224 ASN A N 1
ATOM 1676 C CA . ASN A 1 224 ? -2.050 19.604 13.197 1.00 4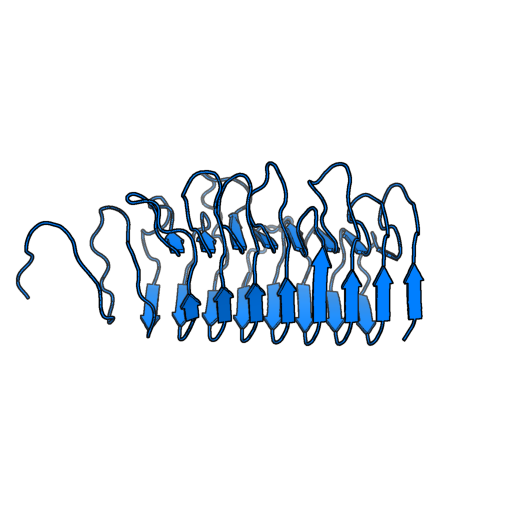8.75 224 ASN A CA 1
ATOM 1677 C C . ASN A 1 224 ? -2.802 19.841 11.865 1.00 48.75 224 ASN A C 1
ATOM 1679 O O . ASN A 1 224 ? -2.314 20.576 11.001 1.00 48.75 224 ASN A O 1
ATOM 1683 N N . LEU A 1 225 ? -3.933 19.168 11.642 1.00 51.28 225 LEU A N 1
ATOM 1684 C CA . LEU A 1 225 ? -4.496 18.935 10.308 1.00 51.28 225 LEU A CA 1
ATOM 1685 C C . LEU A 1 225 ? -6.014 19.194 10.215 1.00 51.28 225 LEU A C 1
ATOM 1687 O O . LEU A 1 225 ? -6.602 18.869 9.186 1.00 51.28 225 LEU A O 1
ATOM 1691 N N . MET A 1 226 ? -6.648 19.742 11.263 1.00 48.62 226 MET A N 1
ATOM 1692 C CA . MET A 1 226 ? -8.118 19.755 11.405 1.00 48.62 226 MET A CA 1
ATOM 1693 C C . MET A 1 226 ? -8.826 21.103 11.166 1.00 48.62 226 MET A C 1
ATOM 1695 O O . MET A 1 226 ? -10.056 21.137 11.204 1.00 48.62 226 MET A O 1
ATOM 1699 N N . ASP A 1 227 ? -8.112 22.194 10.871 1.00 44.53 227 ASP A N 1
ATOM 1700 C CA . ASP A 1 227 ? -8.753 23.450 10.446 1.00 44.53 227 ASP A CA 1
ATOM 1701 C C . ASP A 1 227 ? -9.387 23.231 9.048 1.00 44.53 227 ASP A C 1
ATOM 1703 O O . ASP A 1 227 ? -8.685 23.246 8.043 1.00 44.53 227 ASP A O 1
ATOM 1707 N N . ASP A 1 228 ? -10.706 22.992 9.001 1.00 45.16 228 ASP A N 1
ATOM 1708 C CA . ASP A 1 228 ? -11.596 22.836 7.822 1.00 45.16 228 ASP A CA 1
ATOM 1709 C C . ASP A 1 228 ? -11.878 21.411 7.267 1.00 45.16 228 ASP A C 1
ATOM 1711 O O . ASP A 1 228 ? -12.604 21.276 6.276 1.00 45.16 228 ASP A O 1
ATOM 1715 N N . ALA A 1 229 ? -11.422 20.329 7.908 1.00 46.47 229 ALA A N 1
ATOM 1716 C CA . ALA A 1 229 ? -11.697 18.959 7.439 1.00 46.47 229 ALA A CA 1
ATOM 1717 C C . ALA A 1 229 ? -13.093 18.438 7.856 1.00 46.47 229 ALA A C 1
ATOM 1719 O O . ALA A 1 229 ? -13.485 18.522 9.019 1.00 46.47 229 ALA A O 1
ATOM 1720 N N . THR A 1 230 ? -13.844 17.815 6.932 1.00 49.12 230 THR A N 1
ATOM 1721 C CA . THR A 1 230 ? -15.065 17.061 7.298 1.00 49.12 230 THR A CA 1
ATOM 1722 C C . THR A 1 230 ? -14.715 15.608 7.614 1.00 49.12 230 THR A C 1
ATOM 1724 O O . THR A 1 230 ? -14.334 14.853 6.713 1.00 49.12 230 THR A O 1
ATOM 1727 N N . TYR A 1 231 ? -14.902 15.208 8.874 1.00 53.22 231 TYR A N 1
ATOM 1728 C CA . TYR A 1 231 ? -14.727 13.834 9.337 1.00 53.22 231 TYR A CA 1
ATOM 1729 C C . TYR A 1 231 ? -16.075 13.155 9.580 1.00 53.22 231 TYR A C 1
ATOM 1731 O O . TYR A 1 231 ? -16.911 13.646 10.338 1.00 53.22 231 TYR A O 1
ATOM 1739 N N . GLN A 1 232 ? -16.286 11.997 8.955 1.00 50.06 232 GLN A N 1
ATOM 1740 C CA . GLN A 1 232 ? -17.467 11.177 9.205 1.00 50.06 232 GLN A CA 1
ATOM 1741 C C . GLN A 1 232 ? -17.043 9.777 9.642 1.00 50.06 232 GLN A C 1
ATOM 1743 O O . GLN A 1 232 ? -16.610 8.965 8.824 1.00 50.06 232 GLN A O 1
ATOM 1748 N N . ASN A 1 233 ? -17.227 9.491 10.932 1.00 53.34 233 ASN A N 1
ATOM 1749 C CA . ASN A 1 233 ? -17.193 8.139 11.470 1.00 53.34 233 ASN A CA 1
ATOM 1750 C C . ASN A 1 233 ? -18.609 7.560 11.493 1.00 53.34 233 ASN A C 1
ATOM 1752 O O . ASN A 1 233 ? -19.501 8.091 12.152 1.00 53.34 233 ASN A O 1
ATOM 1756 N N . CYS A 1 234 ? -18.810 6.442 10.810 1.00 45.84 234 CYS A N 1
ATOM 1757 C CA . CYS A 1 234 ? -20.043 5.673 10.885 1.00 45.84 234 CYS A CA 1
ATOM 1758 C C . CYS A 1 234 ? -19.696 4.210 11.167 1.00 45.84 234 CYS A C 1
ATOM 1760 O O . CYS A 1 234 ? -19.185 3.514 10.294 1.00 45.84 234 CYS A O 1
ATOM 1762 N N . GLY A 1 235 ? -19.980 3.757 12.392 1.00 41.50 235 GLY A N 1
ATOM 1763 C CA . GLY A 1 235 ? -19.917 2.340 12.758 1.00 41.50 235 GLY A CA 1
ATOM 1764 C C . GLY A 1 235 ? -18.609 1.843 13.382 1.00 41.50 235 GLY A C 1
ATOM 1765 O O . GLY A 1 235 ? -18.580 0.677 13.765 1.00 41.50 235 GLY A O 1
ATOM 1766 N N . ASN A 1 236 ? -17.575 2.681 13.557 1.00 52.34 236 ASN A N 1
ATOM 1767 C CA . ASN A 1 236 ? -16.328 2.262 14.217 1.00 52.34 236 ASN A CA 1
ATOM 1768 C C . ASN A 1 236 ? -16.131 2.882 15.616 1.00 52.34 236 ASN A C 1
ATOM 1770 O O . ASN A 1 236 ? -16.641 3.968 15.906 1.00 52.34 236 ASN A O 1
ATOM 1774 N N . SER A 1 237 ? -15.374 2.189 16.474 1.00 45.31 237 SER A N 1
ATOM 1775 C CA . SER A 1 237 ? -14.967 2.645 17.814 1.00 45.31 237 SER A CA 1
ATOM 1776 C C . SER A 1 237 ? -13.639 3.410 17.730 1.00 45.31 237 SER A C 1
ATOM 1778 O O . SER A 1 237 ? -12.674 2.868 17.201 1.00 45.31 237 SER A O 1
ATOM 1780 N N . PHE A 1 238 ? -13.567 4.637 18.258 1.00 51.59 238 PHE A N 1
ATOM 1781 C CA . PHE A 1 238 ? -12.350 5.469 18.244 1.00 51.59 238 PHE A CA 1
ATOM 1782 C C . PHE A 1 238 ? -11.947 5.928 19.645 1.00 51.59 238 PHE A C 1
ATOM 1784 O O . PHE A 1 238 ? -12.797 6.084 20.523 1.00 51.59 238 PHE A O 1
ATOM 1791 N N . VAL A 1 239 ? -10.651 6.214 19.788 1.00 44.06 239 VAL A N 1
ATOM 1792 C CA . VAL A 1 239 ? -10.089 7.152 20.766 1.00 44.06 239 VAL A CA 1
ATOM 1793 C C . VAL A 1 239 ? -9.518 8.306 19.943 1.00 44.06 239 VAL A C 1
ATOM 1795 O O . VAL A 1 239 ? -8.798 8.061 18.977 1.00 44.06 239 VAL A O 1
ATOM 1798 N N . VAL A 1 240 ? -9.894 9.536 20.273 1.00 46.62 240 VAL A N 1
ATOM 1799 C CA . VAL A 1 240 ? -9.441 10.760 19.600 1.00 46.62 240 VAL A CA 1
ATOM 1800 C C . VAL A 1 240 ? -8.523 11.511 20.567 1.00 46.62 240 VAL A C 1
ATOM 1802 O O . VAL A 1 240 ? -8.764 11.452 21.773 1.00 46.62 240 VAL A O 1
ATOM 1805 N N . GLY A 1 241 ? -7.476 12.167 20.054 1.00 39.56 241 GLY A N 1
ATOM 1806 C CA . GLY A 1 241 ? -6.700 13.166 20.799 1.00 39.56 241 GLY A CA 1
ATOM 1807 C C . GLY A 1 241 ? -7.559 14.353 21.262 1.00 39.56 241 GLY A C 1
ATOM 1808 O O . GLY A 1 241 ? -8.719 14.463 20.886 1.00 39.56 241 GLY A O 1
ATOM 1809 N N . ASP A 1 242 ? -7.001 15.204 22.118 1.00 35.34 242 ASP A N 1
ATOM 1810 C CA . ASP A 1 242 ? -7.688 16.080 23.089 1.00 35.34 242 ASP A CA 1
ATOM 1811 C C . ASP A 1 242 ? -8.627 17.209 22.556 1.00 35.34 242 ASP A C 1
ATOM 1813 O O . ASP A 1 242 ? -8.929 18.129 23.316 1.00 35.34 242 ASP A O 1
ATOM 1817 N N . ASP A 1 243 ? -9.159 17.160 21.327 1.00 37.38 243 ASP A N 1
ATOM 1818 C CA . ASP A 1 243 ? -10.068 18.189 20.779 1.00 37.38 243 ASP A CA 1
ATOM 1819 C C . ASP A 1 243 ? -11.477 17.672 20.392 1.00 37.38 243 ASP A C 1
ATOM 1821 O O . ASP A 1 243 ? -11.682 16.520 20.002 1.00 37.38 243 ASP A O 1
ATOM 1825 N N . GLU A 1 244 ? -12.483 18.556 20.521 1.00 33.31 244 GLU A N 1
ATOM 1826 C CA . GLU A 1 244 ? -13.909 18.294 20.256 1.00 33.31 244 GLU A CA 1
ATOM 1827 C C . GLU A 1 244 ? -14.155 17.840 18.805 1.00 33.31 244 GLU A C 1
ATOM 1829 O O . GLU A 1 244 ? -14.161 18.642 17.871 1.00 33.31 244 GLU A O 1
ATOM 1834 N N . ILE A 1 245 ? -14.454 16.552 18.616 1.00 41.91 245 ILE A N 1
ATOM 1835 C CA . ILE A 1 245 ? -14.955 16.027 17.344 1.00 41.91 245 ILE A CA 1
ATOM 1836 C C . ILE A 1 245 ? -16.481 15.915 17.386 1.00 41.91 245 ILE A C 1
ATOM 1838 O O . ILE A 1 245 ? -17.040 15.112 18.136 1.00 41.91 245 ILE A O 1
ATOM 1842 N N . GLU A 1 246 ? -17.172 16.625 16.488 1.00 33.19 246 GLU A N 1
ATOM 1843 C CA . GLU A 1 246 ? -18.560 16.306 16.137 1.00 33.19 246 GLU A CA 1
ATOM 1844 C C . GLU A 1 246 ? -18.599 14.978 15.369 1.00 33.19 246 GLU A C 1
ATOM 1846 O O . GLU A 1 246 ? -18.541 14.914 14.143 1.00 33.19 246 GLU A O 1
ATOM 1851 N N . CYS A 1 247 ? -18.691 13.877 16.106 1.00 37.06 247 CYS A N 1
ATOM 1852 C CA . CYS A 1 247 ? -18.875 12.558 15.529 1.00 37.06 247 CYS A CA 1
ATOM 1853 C C . CYS A 1 247 ? -20.267 12.019 15.820 1.00 37.06 247 CYS A C 1
ATOM 1855 O O . CYS A 1 247 ? -20.680 11.860 16.967 1.00 37.06 247 CYS A O 1
ATOM 1857 N N . THR A 1 248 ? -20.971 11.605 14.774 1.00 35.00 248 THR A N 1
ATOM 1858 C CA . THR A 1 248 ? -22.198 10.821 14.908 1.00 35.00 248 THR A CA 1
ATOM 1859 C C . THR A 1 248 ? -21.852 9.330 15.027 1.00 35.00 248 THR A C 1
ATOM 1861 O O . THR A 1 248 ? -22.006 8.578 14.067 1.00 35.00 248 THR A O 1
ATOM 1864 N N . GLY A 1 249 ? -21.363 8.895 16.195 1.00 34.16 249 GLY A N 1
ATOM 1865 C CA . GLY A 1 249 ? -20.971 7.504 16.475 1.00 34.16 249 GLY A CA 1
ATOM 1866 C C . GLY A 1 249 ? -20.877 7.190 17.976 1.00 34.16 249 GLY A C 1
ATOM 1867 O O . GLY A 1 249 ? -20.865 8.096 18.802 1.00 34.16 249 GLY A O 1
ATOM 1868 N N . ILE A 1 250 ? -20.865 5.902 18.348 1.00 30.31 250 ILE A N 1
ATOM 1869 C CA . ILE A 1 250 ? -20.761 5.464 19.753 1.00 30.31 250 ILE A CA 1
ATOM 1870 C C . ILE A 1 250 ? -19.294 5.547 20.188 1.00 30.31 250 ILE A C 1
ATOM 1872 O O . ILE A 1 250 ? -18.474 4.749 19.740 1.00 30.31 250 ILE A O 1
ATOM 1876 N N . PHE A 1 251 ? -18.987 6.470 21.097 1.00 37.41 251 PHE A N 1
ATOM 1877 C CA . PHE A 1 251 ? -17.699 6.535 21.783 1.00 37.41 251 PHE A CA 1
ATOM 1878 C C . PHE A 1 251 ? -17.749 5.833 23.130 1.00 37.41 251 PHE A C 1
ATOM 1880 O O . PHE A 1 251 ? -18.792 5.751 23.785 1.00 37.41 251 PHE A O 1
ATOM 1887 N N . LYS A 1 252 ? -16.580 5.378 23.573 1.00 30.47 252 LYS A N 1
ATOM 1888 C CA . LYS A 1 252 ? -16.327 5.061 24.971 1.00 30.47 252 LYS A CA 1
ATOM 1889 C C . LYS A 1 252 ? -15.413 6.153 25.524 1.00 30.47 252 LYS A C 1
ATOM 1891 O O . LYS A 1 252 ? -14.198 6.013 25.504 1.00 30.47 252 LYS A O 1
ATOM 1896 N N . GLU A 1 253 ? -16.015 7.251 25.969 1.00 33.94 253 GLU A N 1
ATOM 1897 C CA . GLU A 1 253 ? -15.310 8.319 26.684 1.00 33.94 253 GLU A CA 1
ATOM 1898 C C . GLU A 1 253 ? -14.784 7.808 28.031 1.00 33.94 253 GLU A C 1
ATOM 1900 O O . GLU A 1 253 ? -15.516 7.195 28.816 1.00 33.94 253 GLU A O 1
ATOM 1905 N N . TYR A 1 254 ? -13.520 8.109 28.321 1.00 33.59 254 TYR A N 1
ATOM 1906 C CA . TYR A 1 254 ? -12.968 8.071 29.669 1.00 33.59 254 TYR A CA 1
ATOM 1907 C C . TYR A 1 254 ? -12.482 9.474 30.035 1.00 33.59 254 TYR A C 1
ATOM 1909 O O . TYR A 1 254 ? -11.366 9.840 29.695 1.00 33.59 254 TYR A O 1
ATOM 1917 N N . GLY A 1 255 ? -13.292 10.206 30.804 1.00 32.00 255 GLY A N 1
ATOM 1918 C CA . GLY A 1 255 ? -12.824 11.364 31.570 1.00 32.00 255 GLY A CA 1
ATOM 1919 C C . GLY A 1 255 ? -13.487 12.693 31.218 1.00 32.00 255 GLY A C 1
ATOM 1920 O O . GLY A 1 255 ? -13.083 13.356 30.283 1.00 32.00 255 GLY A O 1
ATOM 1921 N N . GLU A 1 256 ? -14.411 13.075 32.099 1.00 30.95 256 GLU A N 1
ATOM 1922 C CA . GLU A 1 256 ? -15.029 14.394 32.307 1.00 30.95 256 GLU A CA 1
ATOM 1923 C C . GLU A 1 256 ? -16.096 14.871 31.300 1.00 30.95 256 GLU A C 1
ATOM 1925 O O . GLU A 1 256 ? -15.868 15.137 30.132 1.00 30.95 256 GLU A O 1
ATOM 1930 N N . GLU A 1 257 ? -17.307 14.953 31.858 1.00 29.89 257 GLU A N 1
ATOM 1931 C CA . GLU A 1 257 ? -18.606 15.297 31.286 1.00 29.89 257 GLU A CA 1
ATOM 1932 C C . GLU A 1 257 ? -18.607 16.505 30.335 1.00 29.89 257 GLU A C 1
ATOM 1934 O O . GLU A 1 257 ? -18.259 17.614 30.741 1.00 29.89 257 GLU A O 1
ATOM 1939 N N . CYS A 1 258 ? -19.221 16.342 29.158 1.00 25.11 258 CYS A N 1
ATOM 1940 C CA . CYS A 1 258 ? -19.913 17.442 28.492 1.00 25.11 258 CYS A CA 1
ATOM 1941 C C . CYS A 1 258 ? -21.378 17.069 28.209 1.00 25.11 258 CYS A C 1
ATOM 1943 O O . CYS A 1 258 ? -21.707 16.020 27.654 1.00 25.11 258 CYS A O 1
ATOM 1945 N N . ILE A 1 259 ? -22.279 17.919 28.703 1.00 28.91 259 ILE A N 1
ATOM 1946 C CA . ILE A 1 259 ? -23.734 17.786 28.618 1.00 28.91 259 ILE A CA 1
ATOM 1947 C C . ILE A 1 259 ? -24.201 18.430 27.308 1.00 28.91 259 ILE A C 1
ATOM 1949 O O . ILE A 1 259 ? -23.966 19.620 27.132 1.00 28.91 259 ILE A O 1
ATOM 1953 N N . VAL A 1 260 ? -24.885 17.616 26.487 1.00 36.88 260 VAL A N 1
ATOM 1954 C CA . VAL A 1 260 ? -25.771 17.887 25.322 1.00 36.88 260 VAL A CA 1
ATOM 1955 C C . VAL A 1 260 ? -25.786 19.302 24.743 1.00 36.88 260 VAL A C 1
ATOM 1957 O O . VAL A 1 260 ? -26.296 20.214 25.435 1.00 36.88 260 VAL A O 1
#

Mean predicted aligned error: 8.84 Å

Foldseek 3Di:
DEEAEQAEDQPASAEAAADAEEAEAALYEYYQAEYHQFHEEHENYAEYAHENYEYEAGAYPPQFGENGEAYAAYAYEYAHYEYYHLIAEDYEHEQYQEYHYAHYEYENQERQAFEASHYDAEHHHPVPCNPQHEAHAAHYEHENRQYNAAQQHYEYEYDDDPDPRAGHQYYEHEHYEYYQTQHNNQEQSHGEYPGAYLEYEYYHYHYPNHDDDVPHWNYEYDPVHPPNYDYEYYDDETDYPDDDDPYPDDYDDDDDDDDD

Radius of gyration: 17.77 Å; Cα contacts (8 Å, |Δi|>4): 886; chains: 1; bounding box: 45×41×52 Å